Protein AF-A0A5N0TIC6-F1 (afdb_monomer_lite)

Radius of gyration: 36.52 Å; chains: 1; bounding box: 83×90×109 Å

Sequence (311 aa):
MAELIVTLPATLAHAILDRLTRQASAVKDVRERARVVAGAGGAAGAGVEEECLARADQERLIGVDDEPSPAEVLASDERTTDQIRADLLADMLLTTTPGTDPHLPGDGAGGLGAIRAVVQVTVPVLTLLGQSDLPADLTGTSPIDGPTARKLAGNAPGLDRILTHPITGAVLTTDRYQPTADLKRFLRGRDHRCRFPGCRMPAIRSDIDHTRDFALGGTTDAGNLAHLCRGHHTLKHATPWRVKQLAAGILEWTSPAGHTYTDHPPGPALPGTTAASLTGTAASRPPGASEPRDTGRPSVTFTPDGDPPPF

InterPro domains:
  IPR003615 HNH nuclease [SM00507] (182-234)
  IPR003615 HNH nuclease [cd00085] (182-237)
  IPR003870 Domain of unknown function DUF222 [PF02720] (1-191)

Organism: NCBI:txid2614638

pLDDT: mean 73.53, std 21.11, range [22.7, 98.19]

Structure (mmCIF, N/CA/C/O backbone):
data_AF-A0A5N0TIC6-F1
#
_entry.id   AF-A0A5N0TIC6-F1
#
loop_
_atom_site.group_PDB
_atom_site.id
_atom_site.type_symbol
_atom_site.label_atom_id
_atom_site.label_alt_id
_atom_site.label_comp_id
_atom_site.label_asym_id
_atom_site.label_entity_id
_atom_site.label_seq_id
_atom_site.pdbx_PDB_ins_code
_atom_site.Cartn_x
_atom_site.Cartn_y
_atom_site.Cartn_z
_atom_site.occupancy
_atom_site.B_iso_or_equiv
_atom_site.auth_seq_id
_atom_site.auth_comp_id
_atom_site.auth_asym_id
_atom_site.auth_atom_id
_atom_site.pdbx_PDB_model_num
ATOM 1 N N . MET A 1 1 ? -10.058 -8.070 11.330 1.00 64.31 1 MET A N 1
ATOM 2 C CA . MET A 1 1 ? -9.762 -7.561 12.696 1.00 64.31 1 MET A CA 1
ATOM 3 C C . MET A 1 1 ? -8.336 -7.932 13.081 1.00 64.31 1 MET A C 1
ATOM 5 O O . MET A 1 1 ? -7.844 -8.942 12.598 1.00 64.31 1 MET A O 1
ATOM 9 N N . ALA A 1 2 ? -7.689 -7.140 13.934 1.00 67.19 2 ALA A N 1
ATOM 10 C CA . ALA A 1 2 ? -6.361 -7.409 14.489 1.00 67.19 2 ALA A CA 1
ATOM 11 C C . ALA A 1 2 ? -6.322 -6.926 15.948 1.00 67.19 2 ALA A C 1
ATOM 13 O O . ALA A 1 2 ? -7.083 -6.026 16.304 1.00 67.19 2 ALA A O 1
ATOM 14 N N . GLU A 1 3 ? -5.459 -7.509 16.780 1.00 76.56 3 GLU A N 1
ATOM 15 C CA . GLU A 1 3 ? -5.372 -7.185 18.209 1.00 76.56 3 GLU A CA 1
ATOM 16 C C . GLU A 1 3 ? -4.110 -6.372 18.526 1.00 76.56 3 GLU A C 1
ATOM 18 O O . GLU A 1 3 ? -3.001 -6.755 18.153 1.00 76.56 3 GLU A O 1
ATOM 23 N N . LEU A 1 4 ? -4.279 -5.263 19.253 1.00 82.69 4 LEU A N 1
ATOM 24 C CA . LEU A 1 4 ? -3.186 -4.488 19.839 1.00 82.69 4 LEU A CA 1
ATOM 25 C C . LEU A 1 4 ? -3.153 -4.749 21.349 1.00 82.69 4 LEU A C 1
ATOM 27 O O . LEU A 1 4 ? -3.961 -4.204 22.100 1.00 82.69 4 LEU A O 1
ATOM 31 N N . ILE A 1 5 ? -2.219 -5.590 21.790 1.00 87.69 5 ILE A N 1
ATOM 32 C CA . ILE A 1 5 ? -2.049 -5.961 23.200 1.00 87.69 5 ILE A CA 1
ATOM 33 C C . ILE A 1 5 ? -0.888 -5.156 23.792 1.00 87.69 5 ILE A C 1
ATOM 35 O O . ILE A 1 5 ? 0.203 -5.130 23.226 1.00 87.69 5 ILE A O 1
ATOM 39 N N . VAL A 1 6 ? -1.107 -4.522 24.949 1.00 85.69 6 VAL A N 1
ATOM 40 C CA . VAL A 1 6 ? -0.082 -3.742 25.661 1.00 85.69 6 VAL A CA 1
ATOM 41 C C . VAL A 1 6 ? 0.029 -4.226 27.107 1.00 85.69 6 VAL A C 1
ATOM 43 O O . VAL A 1 6 ? -0.889 -4.049 27.908 1.00 85.69 6 VAL A O 1
ATOM 46 N N . THR A 1 7 ? 1.167 -4.827 27.455 1.00 93.88 7 THR A N 1
ATOM 47 C CA . THR A 1 7 ? 1.451 -5.298 28.819 1.00 93.88 7 THR A CA 1
ATOM 48 C C . THR A 1 7 ? 1.993 -4.149 29.667 1.00 93.88 7 THR A C 1
ATOM 50 O O . THR A 1 7 ? 3.067 -3.622 29.387 1.00 93.88 7 THR A O 1
ATOM 53 N N . LEU A 1 8 ? 1.260 -3.768 30.716 1.00 94.12 8 LEU A N 1
ATOM 54 C CA . LEU A 1 8 ? 1.571 -2.632 31.592 1.00 94.12 8 LEU A CA 1
ATOM 55 C C . LEU A 1 8 ? 1.492 -3.031 33.077 1.00 94.12 8 LEU A C 1
ATOM 57 O O . LEU A 1 8 ? 0.806 -3.999 33.413 1.00 94.12 8 LEU A O 1
ATOM 61 N N . PRO A 1 9 ? 2.108 -2.258 33.995 1.00 98.19 9 PRO A N 1
ATOM 62 C CA . PRO A 1 9 ? 1.785 -2.321 35.418 1.00 98.19 9 PRO A CA 1
ATOM 63 C C . PRO A 1 9 ? 0.272 -2.192 35.643 1.00 98.19 9 PRO A C 1
ATOM 65 O O . PRO A 1 9 ? -0.367 -1.304 35.074 1.00 98.19 9 PRO A O 1
ATOM 68 N N . ALA A 1 10 ? -0.301 -3.055 36.490 1.00 95.00 10 ALA A N 1
ATOM 69 C CA . ALA A 1 10 ? -1.754 -3.182 36.646 1.00 95.00 10 ALA A CA 1
ATOM 70 C C . ALA A 1 10 ? -2.456 -1.855 36.995 1.00 95.00 10 ALA A C 1
ATOM 72 O O . ALA A 1 10 ? -3.533 -1.569 36.478 1.00 95.00 10 ALA A O 1
ATOM 73 N N . THR A 1 11 ? -1.823 -1.004 37.807 1.00 96.25 11 THR A N 1
ATOM 74 C CA . THR A 1 11 ? -2.327 0.338 38.148 1.00 96.25 11 THR A CA 1
ATOM 75 C C . THR A 1 11 ? -2.503 1.237 36.923 1.00 96.25 11 THR A C 1
ATOM 77 O O . THR A 1 11 ? -3.516 1.924 36.819 1.00 96.25 11 THR A O 1
ATOM 80 N N . LEU A 1 12 ? -1.566 1.203 35.969 1.00 93.19 12 LEU A N 1
ATOM 81 C CA . LEU A 1 12 ? -1.653 1.970 34.724 1.00 93.19 12 LEU A CA 1
ATOM 82 C C . LEU A 1 12 ? -2.688 1.367 33.769 1.00 93.19 12 LEU A C 1
ATOM 84 O O . LEU A 1 12 ? -3.486 2.109 33.202 1.00 93.19 12 LEU A O 1
ATOM 88 N N . ALA A 1 13 ? -2.735 0.037 33.644 1.00 92.94 13 ALA A N 1
ATOM 89 C CA . ALA A 1 13 ? -3.738 -0.649 32.827 1.00 92.94 13 ALA A CA 1
ATOM 90 C C . ALA A 1 13 ? -5.173 -0.329 33.291 1.00 92.94 13 ALA A C 1
ATOM 92 O O . ALA A 1 13 ? -6.017 0.062 32.483 1.00 92.94 13 ALA A O 1
ATOM 93 N N . HIS A 1 14 ? -5.437 -0.412 34.600 1.00 94.81 14 HIS A N 1
ATOM 94 C CA . HIS A 1 14 ? -6.736 -0.055 35.169 1.00 94.81 14 HIS A CA 1
ATOM 95 C C . HIS A 1 14 ? -7.046 1.442 35.029 1.00 94.81 14 HIS A C 1
ATOM 97 O O . HIS A 1 14 ? -8.168 1.774 34.657 1.00 94.81 14 HIS A O 1
ATOM 103 N N . ALA A 1 15 ? -6.079 2.342 35.249 1.00 91.94 15 ALA A N 1
ATOM 104 C CA . ALA A 1 15 ? -6.288 3.786 35.094 1.00 91.94 15 ALA A CA 1
ATOM 105 C C . ALA A 1 15 ? -6.595 4.203 33.641 1.00 91.94 15 ALA A C 1
ATOM 107 O O . ALA A 1 15 ? -7.432 5.078 33.413 1.00 91.94 15 ALA A O 1
ATOM 108 N N . ILE A 1 16 ? -5.966 3.559 32.650 1.00 94.56 16 ILE A N 1
ATOM 109 C CA . ILE A 1 16 ? -6.275 3.761 31.226 1.00 94.56 16 ILE A CA 1
ATOM 110 C C . ILE A 1 16 ? -7.694 3.268 30.921 1.00 94.56 16 ILE A C 1
ATOM 112 O O . ILE A 1 16 ? -8.481 4.008 30.330 1.00 94.56 16 ILE A O 1
ATOM 116 N N . LEU A 1 17 ? -8.053 2.057 31.362 1.00 95.31 17 LEU A N 1
ATOM 117 C CA . LEU A 1 17 ? -9.379 1.481 31.124 1.00 95.31 17 LEU A CA 1
ATOM 118 C C . LEU A 1 17 ? -10.498 2.315 31.772 1.00 95.31 17 LEU A C 1
ATOM 120 O O . LEU A 1 17 ? -11.529 2.562 31.147 1.00 95.31 17 LEU A O 1
ATOM 124 N N . ASP A 1 18 ? -10.282 2.786 32.998 1.00 96.44 18 ASP A N 1
ATOM 125 C CA . ASP A 1 18 ? -11.165 3.688 33.743 1.00 96.44 18 ASP A CA 1
ATOM 126 C C . ASP A 1 18 ? -11.347 5.040 33.024 1.00 96.44 18 ASP A C 1
ATOM 128 O O . ASP A 1 18 ? -12.477 5.475 32.778 1.00 96.44 18 ASP A O 1
ATOM 132 N N . ARG A 1 19 ? -10.247 5.666 32.578 1.00 96.81 19 ARG A N 1
ATOM 133 C CA . ARG A 1 19 ? -10.282 6.899 31.776 1.00 96.81 19 ARG A CA 1
ATOM 134 C C . ARG A 1 19 ? -11.068 6.719 30.473 1.00 96.81 19 ARG A C 1
ATOM 136 O O . ARG A 1 19 ? -11.965 7.517 30.204 1.00 96.81 19 ARG A O 1
ATOM 143 N N . LEU A 1 20 ? -10.771 5.673 29.697 1.00 95.88 20 LEU A N 1
ATOM 144 C CA . LEU A 1 20 ? -11.492 5.356 28.458 1.00 95.88 20 LEU A CA 1
ATOM 145 C C . LEU A 1 20 ? -12.982 5.119 28.728 1.00 95.88 20 LEU A C 1
ATOM 147 O O . LEU A 1 20 ? -13.823 5.574 27.960 1.00 95.88 20 LEU A O 1
ATOM 151 N N . THR A 1 21 ? -13.324 4.463 29.841 1.00 96.38 21 THR A N 1
ATOM 152 C CA . THR A 1 21 ? -14.720 4.206 30.228 1.00 96.38 21 THR A CA 1
ATOM 153 C C . THR A 1 21 ? -15.465 5.499 30.559 1.00 96.38 21 THR A C 1
ATOM 155 O O . THR A 1 21 ? -16.554 5.706 30.029 1.00 96.38 21 THR A O 1
ATOM 158 N N . ARG A 1 22 ? -14.871 6.423 31.333 1.00 93.38 22 ARG A N 1
ATOM 159 C CA . ARG A 1 22 ? -15.463 7.757 31.563 1.00 93.38 22 ARG A CA 1
ATOM 160 C C . ARG A 1 22 ? -15.667 8.542 30.268 1.00 93.38 22 ARG A C 1
ATOM 162 O O . ARG A 1 22 ? -16.713 9.161 30.096 1.00 93.38 22 ARG A O 1
ATOM 169 N N . GLN A 1 23 ? -14.693 8.517 29.360 1.00 95.62 23 GLN A N 1
ATOM 170 C CA . GLN A 1 23 ? -14.800 9.235 28.087 1.00 95.62 23 GLN A CA 1
ATOM 171 C C . GLN A 1 23 ? -15.848 8.602 27.155 1.00 95.62 23 GLN A C 1
ATOM 173 O O . GLN A 1 23 ? -16.602 9.333 26.518 1.00 95.62 23 GLN A O 1
ATOM 178 N N . ALA A 1 24 ? -15.978 7.272 27.138 1.00 94.69 24 ALA A N 1
ATOM 179 C CA . ALA A 1 24 ? -17.025 6.583 26.386 1.00 94.69 24 ALA A CA 1
ATOM 180 C C . ALA A 1 24 ? -18.439 6.878 26.921 1.00 94.69 24 ALA A C 1
ATOM 182 O O . ALA A 1 24 ? -19.363 7.046 26.124 1.00 94.69 24 ALA A O 1
ATOM 183 N N . SER A 1 25 ? -18.612 7.006 28.244 1.00 92.94 25 SER A N 1
ATOM 184 C CA . SER A 1 25 ? -19.866 7.505 28.829 1.00 92.94 25 SER A CA 1
ATOM 185 C C . SER A 1 25 ? -20.154 8.941 28.390 1.00 92.94 25 SER A C 1
ATOM 187 O O . SER A 1 25 ? -21.232 9.201 27.871 1.00 92.94 25 SER A O 1
ATOM 189 N N . ALA A 1 26 ? -19.172 9.846 28.474 1.00 92.56 26 ALA A N 1
ATOM 190 C CA . ALA A 1 26 ? -19.357 11.238 28.060 1.00 92.56 26 ALA A CA 1
ATOM 191 C C . ALA A 1 26 ? -19.776 11.373 26.580 1.00 92.56 26 ALA A C 1
ATOM 193 O O . ALA A 1 26 ? -20.648 12.182 26.269 1.00 92.56 26 ALA A O 1
ATOM 194 N N . VAL A 1 27 ? -19.221 10.554 25.675 1.00 90.75 27 VAL A N 1
ATOM 195 C CA . VAL A 1 27 ? -19.658 10.483 24.264 1.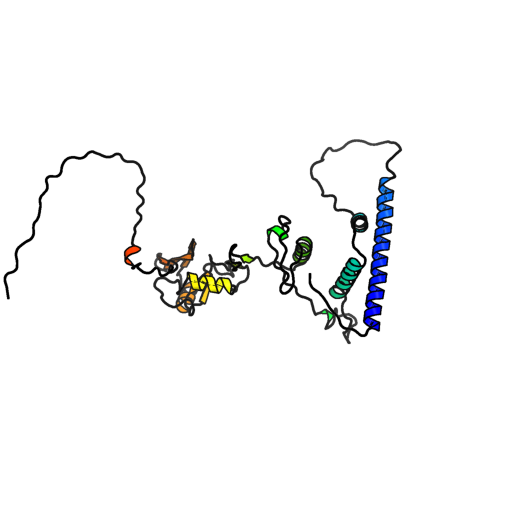00 90.75 27 VAL A CA 1
ATOM 196 C C . VAL A 1 27 ? -21.125 10.048 24.158 1.00 90.75 27 VAL A C 1
ATOM 198 O O . VAL A 1 27 ? -21.901 10.689 23.447 1.00 90.75 27 VAL A O 1
ATOM 201 N N . LYS A 1 28 ? -21.535 9.009 24.900 1.00 90.31 28 LYS A N 1
ATOM 202 C CA . LYS A 1 28 ? -22.937 8.561 24.947 1.00 90.31 28 LYS A CA 1
ATOM 203 C C . LYS A 1 28 ? -23.879 9.632 25.495 1.00 90.31 28 LYS A C 1
ATOM 205 O O . LYS A 1 28 ? -24.957 9.812 24.939 1.00 90.31 28 LYS A O 1
ATOM 210 N N . ASP A 1 29 ? -23.457 10.394 26.501 1.00 90.38 29 ASP A N 1
ATOM 211 C CA . ASP A 1 29 ? -24.256 11.486 27.062 1.00 90.38 29 ASP A CA 1
ATOM 212 C C . ASP A 1 29 ? -24.476 12.624 26.044 1.00 90.38 29 ASP A C 1
ATOM 214 O O . ASP A 1 29 ? -25.535 13.252 26.039 1.00 90.38 29 ASP A O 1
ATOM 218 N N . VAL A 1 30 ? -23.499 12.911 25.167 1.00 88.75 30 VAL A N 1
ATOM 219 C CA . VAL A 1 30 ? -23.675 13.886 24.069 1.00 88.75 30 VAL A CA 1
ATOM 220 C C . VAL A 1 30 ? -24.628 13.332 23.002 1.00 88.75 30 VAL A C 1
ATOM 222 O O . VAL A 1 30 ? -25.541 14.045 22.589 1.00 88.75 30 VAL A O 1
ATOM 225 N N . ARG A 1 31 ? -24.472 12.060 22.611 1.00 87.88 31 ARG A N 1
ATOM 226 C CA . ARG A 1 31 ? -25.378 11.340 21.692 1.00 87.88 31 ARG A CA 1
ATOM 227 C C . ARG A 1 31 ? -26.829 11.349 22.180 1.00 87.88 31 ARG A C 1
ATOM 229 O O . ARG A 1 31 ? -27.728 11.644 21.400 1.00 87.88 31 ARG A O 1
ATOM 236 N N . GLU A 1 32 ? -27.074 11.088 23.462 1.00 86.44 32 GLU A N 1
ATOM 237 C CA . GLU A 1 32 ? -28.440 11.065 23.997 1.00 86.44 32 GLU A CA 1
ATOM 238 C C . GLU A 1 32 ? -29.056 12.473 24.058 1.00 86.44 32 GLU A C 1
ATOM 240 O O . GLU A 1 32 ? -30.225 12.654 23.719 1.00 86.44 32 GLU A O 1
ATOM 245 N N . ARG A 1 33 ? -28.260 13.514 24.349 1.00 86.75 33 ARG A N 1
ATOM 246 C CA . ARG A 1 33 ? -28.711 14.910 24.181 1.00 86.75 33 ARG A CA 1
ATOM 247 C C . ARG A 1 33 ? -29.052 15.238 22.723 1.00 86.75 33 ARG A C 1
ATOM 249 O O . ARG A 1 33 ? -30.068 15.885 22.485 1.00 86.75 33 ARG A O 1
ATOM 256 N N . ALA A 1 34 ? -28.259 14.772 21.755 1.00 84.62 34 ALA A N 1
ATOM 257 C CA . ALA A 1 34 ? -28.55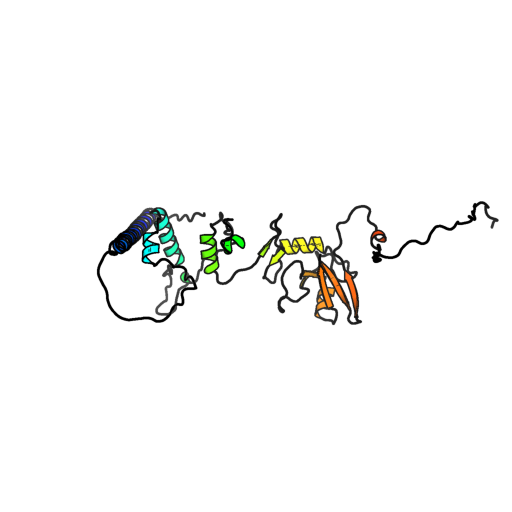1 14.958 20.331 1.00 84.62 34 ALA A CA 1
ATOM 258 C C . ALA A 1 34 ? -29.861 14.262 19.911 1.00 84.62 34 ALA A C 1
ATOM 260 O O . ALA A 1 34 ? -30.664 14.858 19.196 1.00 84.62 34 ALA A O 1
ATOM 261 N N . ARG A 1 35 ? -30.133 13.054 20.428 1.00 84.50 35 ARG A N 1
ATOM 262 C CA . ARG A 1 35 ? -31.400 12.324 20.221 1.00 84.50 35 ARG A CA 1
ATOM 263 C C . ARG A 1 35 ? -32.613 13.088 20.748 1.00 84.50 35 ARG A C 1
ATOM 265 O O . ARG A 1 35 ? -33.606 13.205 20.035 1.00 84.50 35 ARG A O 1
ATOM 272 N N . VAL A 1 36 ? -32.524 13.654 21.954 1.00 85.69 36 VAL A N 1
ATOM 273 C CA . VAL A 1 36 ? -33.601 14.480 22.535 1.00 85.69 36 VAL A CA 1
ATOM 274 C C . VAL A 1 36 ? -33.866 15.733 21.690 1.00 85.69 36 VAL A C 1
ATOM 276 O O . VAL A 1 36 ? -35.024 16.066 21.450 1.00 85.69 36 VAL A O 1
ATOM 279 N N . VAL A 1 37 ? -32.818 16.397 21.186 1.00 80.62 37 VAL A N 1
ATOM 280 C CA . VAL A 1 37 ? -32.958 17.569 20.301 1.00 80.62 37 VAL A CA 1
ATOM 281 C C . VAL A 1 37 ? -33.597 17.193 18.959 1.00 80.62 37 VAL A C 1
ATOM 283 O O . VAL A 1 37 ? -34.546 17.853 18.538 1.00 80.62 37 VAL A O 1
ATOM 286 N N . ALA A 1 38 ? -33.144 16.112 18.315 1.00 74.56 38 ALA A N 1
ATOM 287 C CA . ALA A 1 38 ? -33.715 15.643 17.051 1.00 74.56 38 ALA A CA 1
ATOM 288 C C . ALA A 1 38 ? -35.193 15.225 17.203 1.00 74.56 38 ALA A C 1
ATOM 290 O O . ALA A 1 38 ? -36.035 15.604 16.390 1.00 74.56 38 ALA A O 1
ATOM 291 N N . GLY A 1 39 ? -35.533 14.515 18.285 1.00 68.25 39 GLY A N 1
ATOM 292 C CA . GLY A 1 39 ? -36.913 14.128 18.593 1.00 68.25 39 GLY A CA 1
ATOM 293 C C . GLY A 1 39 ? -37.839 15.317 18.876 1.00 68.25 39 GLY A C 1
ATOM 294 O O . GLY A 1 39 ? -39.005 15.286 18.488 1.00 68.25 39 GLY A O 1
ATOM 295 N N . ALA A 1 40 ? -37.330 16.388 19.496 1.00 60.09 40 ALA A N 1
ATOM 296 C CA . ALA A 1 40 ? -38.100 17.609 19.735 1.00 60.09 40 ALA A CA 1
ATOM 297 C C . ALA A 1 40 ? -38.433 18.367 18.435 1.00 60.09 40 ALA A C 1
ATOM 299 O O . ALA A 1 40 ? -39.530 18.912 18.312 1.00 60.09 40 ALA A O 1
ATOM 300 N N . GLY A 1 41 ? -37.528 18.360 17.447 1.00 53.59 41 GLY A N 1
ATOM 301 C CA . GLY A 1 41 ? -37.743 19.010 16.147 1.00 53.59 41 GLY A CA 1
ATOM 302 C C . GLY A 1 41 ? -38.947 18.459 15.374 1.00 53.59 41 GLY A C 1
ATOM 303 O O . GLY A 1 41 ? -39.669 19.221 14.735 1.00 53.59 41 GLY A O 1
ATOM 304 N N . GLY A 1 42 ? -39.229 17.157 15.495 1.00 45.38 42 GLY A N 1
ATOM 305 C CA . GLY A 1 42 ? -40.364 16.509 14.828 1.00 45.38 42 GLY A CA 1
ATOM 306 C C . GLY A 1 42 ? -41.750 16.841 15.404 1.00 45.38 42 GLY A C 1
ATOM 307 O O . GLY A 1 42 ? -42.754 16.504 14.782 1.00 45.38 42 GLY A O 1
ATOM 308 N N . ALA A 1 43 ? -41.833 17.486 16.574 1.00 43.72 43 ALA A N 1
ATOM 309 C CA . ALA A 1 43 ? -43.095 17.716 17.287 1.00 43.72 43 ALA A CA 1
ATOM 310 C C . ALA A 1 43 ? -43.705 19.120 17.084 1.00 43.72 43 ALA A C 1
ATOM 312 O O . ALA A 1 43 ? -44.850 19.346 17.471 1.00 43.72 43 ALA A O 1
ATOM 313 N N . ALA A 1 44 ? -42.970 20.064 16.486 1.00 41.19 44 ALA A N 1
ATOM 314 C CA . ALA A 1 44 ? -43.361 21.478 16.389 1.00 41.19 44 ALA A CA 1
ATOM 315 C C . ALA A 1 44 ? -44.096 21.862 15.081 1.00 41.19 44 ALA A C 1
ATOM 317 O O . ALA A 1 44 ? -44.242 23.042 14.775 1.00 41.19 44 ALA A O 1
ATOM 318 N N . GLY A 1 45 ? -44.543 20.883 14.288 1.00 33.97 45 GLY A N 1
ATOM 319 C CA . GLY A 1 45 ? -45.071 21.080 12.930 1.00 33.97 45 GLY A CA 1
ATOM 320 C C . GLY A 1 45 ? -46.598 21.180 12.801 1.00 33.97 45 GLY A C 1
ATOM 321 O O . GLY A 1 45 ? -47.158 20.501 11.943 1.00 33.97 45 GLY A O 1
ATOM 322 N N . ALA A 1 46 ? -47.289 21.970 13.634 1.00 37.34 46 ALA A N 1
ATOM 323 C CA . ALA A 1 46 ? -48.749 22.136 13.542 1.00 37.34 46 ALA A CA 1
ATOM 324 C C . ALA A 1 46 ? -49.244 23.528 14.002 1.00 37.34 46 ALA A C 1
ATOM 326 O O . ALA A 1 46 ? -49.389 23.778 15.197 1.00 37.34 46 ALA A O 1
ATOM 327 N N . GLY A 1 47 ? -49.570 24.398 13.034 1.00 29.67 47 GLY A N 1
ATOM 328 C CA . GLY A 1 47 ? -50.015 25.787 13.249 1.00 29.67 47 GLY A CA 1
ATOM 329 C C . GLY A 1 47 ? -48.847 26.787 13.369 1.00 29.67 47 GLY A C 1
ATOM 330 O O . GLY A 1 47 ? -47.771 26.411 13.820 1.00 29.67 47 GLY A O 1
ATOM 331 N N . VAL A 1 48 ? -48.975 28.061 12.974 1.00 33.38 48 VAL A N 1
ATOM 332 C CA . VAL A 1 48 ? -50.147 28.837 12.499 1.00 33.38 48 VAL A CA 1
ATOM 333 C C . VAL A 1 48 ? -49.676 29.893 11.462 1.00 33.38 48 VAL A C 1
ATOM 335 O O . VAL A 1 48 ? -48.564 30.379 11.620 1.00 33.38 48 VAL A O 1
ATOM 338 N N . GLU A 1 49 ? -50.506 30.174 10.436 1.00 32.47 49 GLU A N 1
ATOM 339 C CA . GLU A 1 49 ? -50.601 31.332 9.482 1.00 32.47 49 GLU A CA 1
ATOM 340 C C . GLU A 1 49 ? -49.349 32.220 9.174 1.00 32.47 49 GLU A C 1
ATOM 342 O O . GLU A 1 49 ? -48.628 32.649 10.065 1.00 32.47 49 GLU A O 1
ATOM 347 N N . GLU A 1 50 ? -48.949 32.482 7.913 1.00 29.34 50 GLU A N 1
ATOM 348 C CA . GLU A 1 50 ? -49.608 33.308 6.854 1.00 29.34 50 GLU A CA 1
ATOM 349 C C . GLU A 1 50 ? -49.668 34.820 7.214 1.00 29.34 50 GLU A C 1
ATOM 351 O O . GLU A 1 50 ? -50.051 35.164 8.325 1.00 29.34 50 GLU A O 1
ATOM 356 N N . GLU A 1 51 ? -49.300 35.819 6.391 1.00 29.36 51 GLU A N 1
ATOM 357 C CA . GLU A 1 51 ? -48.789 35.926 4.994 1.00 29.36 51 GLU A CA 1
ATOM 358 C C . GLU A 1 51 ? -47.426 36.720 5.010 1.00 29.36 51 GLU A C 1
ATOM 360 O O . GLU A 1 51 ? -46.798 36.763 6.063 1.00 29.36 51 GLU A O 1
ATOM 365 N N . CYS A 1 52 ? -46.802 37.373 4.006 1.00 22.70 52 CYS A N 1
ATOM 366 C CA . CYS A 1 52 ? -47.046 37.720 2.591 1.00 22.70 52 CYS A CA 1
ATOM 367 C C . CYS A 1 52 ? -45.699 37.964 1.853 1.00 22.70 52 CYS A C 1
ATOM 369 O O . CYS A 1 52 ? -44.862 38.693 2.389 1.00 22.70 52 CYS A O 1
ATOM 371 N N . LEU A 1 53 ? -45.514 37.424 0.631 1.00 27.41 53 LEU A N 1
ATOM 372 C CA . LEU A 1 53 ? -44.930 38.061 -0.587 1.00 27.41 53 LEU A CA 1
ATOM 373 C C . LEU A 1 53 ? -44.473 37.020 -1.639 1.00 27.41 53 LEU A C 1
ATOM 375 O O . LEU A 1 53 ? -44.228 35.858 -1.326 1.00 27.41 53 LEU A O 1
ATOM 379 N N . ALA A 1 54 ? -44.424 37.415 -2.920 1.00 29.44 54 ALA A N 1
ATOM 380 C CA . ALA A 1 54 ? -44.738 36.496 -4.022 1.00 29.44 54 ALA A CA 1
ATOM 381 C C . ALA A 1 54 ? -43.672 36.292 -5.130 1.00 29.44 54 ALA A C 1
ATOM 383 O O . ALA A 1 54 ? -43.176 37.248 -5.718 1.00 29.44 54 ALA A O 1
ATOM 384 N N . ARG A 1 55 ? -43.520 35.014 -5.526 1.00 30.81 55 ARG A N 1
ATOM 385 C CA . ARG A 1 55 ? -43.289 34.480 -6.897 1.00 30.81 55 ARG A CA 1
ATOM 386 C C . ARG A 1 55 ? -42.067 34.942 -7.729 1.00 30.81 55 ARG A C 1
ATOM 388 O O . ARG A 1 55 ? -42.210 35.814 -8.580 1.00 30.81 55 ARG A O 1
ATOM 395 N N . ALA A 1 56 ? -40.970 34.182 -7.632 1.00 28.41 56 ALA A N 1
ATOM 396 C CA . ALA A 1 56 ? -40.049 33.745 -8.711 1.00 28.41 56 ALA A CA 1
ATOM 397 C C . ALA A 1 56 ? -38.976 32.825 -8.066 1.00 28.41 56 ALA A C 1
ATOM 399 O O . ALA A 1 56 ? -38.576 33.109 -6.941 1.00 28.41 56 ALA A O 1
ATOM 400 N N . ASP A 1 57 ? -38.483 31.714 -8.625 1.00 29.62 57 ASP A N 1
ATOM 401 C CA . ASP A 1 57 ? -38.766 31.024 -9.896 1.00 29.62 57 ASP A CA 1
ATOM 402 C C . ASP A 1 57 ? -38.810 29.486 -9.708 1.00 29.62 57 ASP A C 1
ATOM 404 O O . ASP A 1 57 ? -38.544 28.964 -8.625 1.00 29.62 57 ASP A O 1
ATOM 408 N N . GLN A 1 58 ? -39.200 28.746 -10.753 1.00 43.25 58 GLN A N 1
ATOM 409 C CA . GLN A 1 58 ? -39.571 27.324 -10.676 1.00 43.25 58 GLN A CA 1
ATOM 410 C C . GLN A 1 58 ? -38.468 26.356 -11.166 1.00 43.25 58 GLN A C 1
ATOM 412 O O . GLN A 1 58 ? -38.685 25.577 -12.093 1.00 43.25 58 GLN A O 1
ATOM 417 N N . GLU A 1 59 ? -37.299 26.347 -10.519 1.00 31.28 59 GLU A N 1
ATOM 418 C CA . GLU A 1 59 ? -36.218 25.387 -10.819 1.00 31.28 59 GLU A CA 1
ATOM 419 C C . GLU A 1 59 ? -36.050 24.334 -9.710 1.00 31.28 59 GLU A C 1
ATOM 421 O O . GLU A 1 59 ? -35.409 24.557 -8.687 1.00 31.28 59 GLU A O 1
ATOM 426 N N . ARG A 1 60 ? -36.629 23.143 -9.924 1.00 40.09 60 ARG A N 1
ATOM 427 C CA . ARG A 1 60 ? -36.523 21.986 -9.015 1.00 40.09 60 ARG A CA 1
ATOM 428 C C . ARG A 1 60 ? -35.974 20.763 -9.750 1.00 40.09 60 ARG A C 1
ATOM 430 O O . ARG A 1 60 ? -36.742 19.851 -10.052 1.00 40.09 60 ARG A O 1
ATOM 437 N N . LEU A 1 61 ? -34.670 20.737 -10.050 1.00 42.41 61 LEU A N 1
ATOM 438 C CA . LEU A 1 61 ? -34.017 19.542 -10.611 1.00 42.41 61 LEU A CA 1
ATOM 439 C C . LEU A 1 61 ? -32.478 19.536 -10.484 1.00 42.41 61 LEU A C 1
ATOM 441 O O . LEU A 1 61 ? -31.760 19.691 -11.462 1.00 42.41 61 LEU A O 1
ATOM 445 N N . ILE A 1 62 ? -31.991 19.282 -9.269 1.00 34.12 62 ILE A N 1
ATOM 446 C CA . ILE A 1 62 ? -30.856 18.397 -8.945 1.00 34.12 62 ILE A CA 1
ATOM 447 C C . ILE A 1 62 ? -31.071 17.989 -7.484 1.00 34.12 62 ILE A C 1
ATOM 449 O O . ILE A 1 62 ? -31.406 18.832 -6.652 1.00 34.12 62 ILE A O 1
ATOM 453 N N . GLY A 1 63 ? -30.937 16.699 -7.176 1.00 39.44 63 GLY A N 1
ATOM 454 C CA . GLY A 1 63 ? -30.882 16.254 -5.788 1.00 39.44 63 GLY A CA 1
ATOM 455 C C . GLY A 1 63 ? -29.522 16.624 -5.214 1.00 39.44 63 GLY A C 1
ATOM 456 O O . GLY A 1 63 ? -28.515 16.078 -5.653 1.00 39.44 63 GLY A O 1
ATOM 457 N N . VAL A 1 64 ? -29.496 17.555 -4.262 1.00 45.31 64 VAL A N 1
ATOM 458 C CA . VAL A 1 64 ? -28.432 17.559 -3.258 1.00 45.31 64 VAL A CA 1
ATOM 459 C C . VAL A 1 64 ? -28.763 16.390 -2.340 1.00 45.31 64 VAL A C 1
ATOM 461 O O . VAL A 1 64 ? -29.868 16.350 -1.800 1.00 45.31 64 VAL A O 1
ATOM 464 N N . ASP A 1 65 ? -27.862 15.417 -2.224 1.00 47.81 65 ASP A N 1
ATOM 465 C CA . ASP A 1 65 ? -28.002 14.376 -1.210 1.00 47.81 65 ASP A CA 1
ATOM 466 C C . ASP A 1 65 ? -27.990 15.057 0.167 1.00 47.81 65 ASP A C 1
ATOM 468 O O . ASP A 1 65 ? -27.066 15.815 0.472 1.00 47.81 65 ASP A O 1
ATOM 472 N N . ASP A 1 66 ? -29.035 14.829 0.967 1.00 59.97 66 ASP A N 1
ATOM 473 C CA . ASP A 1 66 ? -29.161 15.370 2.326 1.00 59.97 66 ASP A CA 1
ATOM 474 C C . ASP A 1 66 ? -28.081 14.722 3.212 1.00 59.97 66 ASP A C 1
ATOM 476 O O . ASP A 1 66 ? -28.299 13.671 3.823 1.00 59.97 66 ASP A O 1
ATOM 480 N N . GLU A 1 67 ? -26.873 15.302 3.236 1.00 62.19 67 GLU A N 1
ATOM 481 C CA . GLU A 1 67 ? -25.829 14.873 4.165 1.00 62.19 67 GLU A CA 1
ATOM 482 C C . GLU A 1 67 ? -26.338 15.115 5.595 1.00 62.19 67 GLU A C 1
ATOM 484 O O . GLU A 1 67 ? -26.555 16.270 5.977 1.00 62.19 67 GLU A O 1
ATOM 489 N N . PRO A 1 68 ? -26.541 14.051 6.397 1.00 68.06 68 PRO A N 1
ATOM 490 C CA . PRO A 1 68 ? -27.150 14.180 7.711 1.00 68.06 68 PRO A CA 1
ATOM 491 C C . PRO A 1 68 ? -26.296 15.098 8.579 1.00 68.06 68 PRO A C 1
ATOM 493 O O . PRO A 1 68 ? -25.070 14.954 8.647 1.00 68.06 68 PRO A O 1
ATOM 496 N N . SER A 1 69 ? -26.941 16.039 9.267 1.00 78.62 69 SER A N 1
ATOM 497 C CA . SER A 1 69 ? -26.223 17.030 10.057 1.00 78.62 69 SER A CA 1
ATOM 498 C C . SER A 1 69 ? -25.362 16.354 11.135 1.00 78.62 69 SER A C 1
ATOM 500 O O . SER A 1 69 ? -25.683 15.254 11.601 1.00 78.62 69 SER A O 1
ATOM 502 N N . PRO A 1 70 ? -24.296 17.010 11.631 1.00 73.69 70 PRO A N 1
ATOM 503 C CA . PRO A 1 70 ? -23.470 16.447 12.699 1.00 73.69 70 PRO A CA 1
ATOM 504 C C . PRO A 1 70 ? -24.260 16.035 13.954 1.00 73.69 70 PRO A C 1
ATOM 506 O O . PRO A 1 70 ? -23.815 15.155 14.686 1.00 73.69 70 PRO A O 1
ATOM 509 N N . ALA A 1 71 ? -25.436 16.630 14.197 1.00 73.31 71 ALA A N 1
ATOM 510 C CA . ALA A 1 71 ? -26.340 16.233 15.274 1.00 73.31 71 ALA A CA 1
ATOM 511 C C . ALA A 1 71 ? -27.093 14.926 14.965 1.00 73.31 71 ALA A C 1
ATOM 513 O O . ALA A 1 71 ? -27.203 14.066 15.837 1.00 73.31 71 ALA A O 1
ATOM 514 N N . GLU A 1 72 ? -27.568 14.742 13.732 1.00 78.56 72 GLU A N 1
ATOM 515 C CA . GLU A 1 72 ? -28.270 13.530 13.293 1.00 78.56 72 GLU A CA 1
ATOM 516 C C . GLU A 1 72 ? -27.321 12.336 13.184 1.00 78.56 72 GLU A C 1
ATOM 518 O O . GLU A 1 72 ? -27.660 11.245 13.643 1.00 78.56 72 GLU A O 1
ATOM 523 N N . VAL A 1 73 ? -26.093 12.540 12.690 1.00 80.12 73 VAL A N 1
ATOM 524 C CA . VAL A 1 73 ? -25.023 11.523 12.717 1.00 80.12 73 VAL A CA 1
ATOM 525 C C . VAL A 1 73 ? -24.716 11.087 14.153 1.00 80.12 73 VAL A C 1
ATOM 527 O O . VAL A 1 73 ? -24.583 9.897 14.430 1.00 80.12 73 VAL A O 1
ATOM 530 N N . LEU A 1 74 ? -24.653 12.030 15.100 1.00 80.19 74 LEU A N 1
ATOM 531 C CA . LEU A 1 74 ? -24.390 11.704 16.503 1.00 80.19 74 LEU A CA 1
ATOM 532 C C . LEU A 1 74 ? -25.592 11.052 17.209 1.00 80.19 74 LEU A C 1
ATOM 534 O O . LEU A 1 74 ? -25.403 10.254 18.126 1.00 80.19 74 LEU A O 1
ATOM 538 N N . ALA A 1 75 ? -26.819 11.367 16.788 1.00 80.94 75 ALA A N 1
ATOM 539 C CA . ALA A 1 75 ? -28.038 10.757 17.311 1.00 80.94 75 ALA A CA 1
ATOM 540 C C . ALA A 1 75 ? -28.268 9.332 16.769 1.00 80.94 75 ALA A C 1
ATOM 542 O O . ALA A 1 75 ? -28.730 8.458 17.507 1.00 80.94 75 ALA A O 1
ATOM 543 N N . SER A 1 76 ? -27.932 9.095 15.499 1.00 84.31 76 SER A N 1
ATOM 544 C CA . SER A 1 76 ? -28.057 7.803 14.807 1.00 84.31 76 SER A CA 1
ATOM 545 C C . SER A 1 76 ? -26.915 6.821 15.087 1.00 84.31 76 SER A C 1
ATOM 547 O O . SER A 1 76 ? -27.064 5.635 14.802 1.00 84.31 76 SER A O 1
ATOM 549 N N . ASP A 1 77 ? -25.811 7.267 15.696 1.00 85.38 77 ASP A N 1
ATOM 550 C CA . ASP A 1 77 ? -24.787 6.372 16.241 1.00 85.38 77 ASP A CA 1
ATOM 551 C C . ASP A 1 77 ? -25.423 5.335 17.186 1.00 85.38 77 ASP A C 1
ATOM 553 O O . ASP A 1 77 ? -26.241 5.658 18.052 1.00 85.38 77 ASP A O 1
ATOM 557 N N . GLU A 1 78 ? -25.033 4.073 17.024 1.00 89.38 78 GLU A N 1
ATOM 558 C CA . GLU A 1 78 ? -25.550 2.930 17.779 1.00 89.38 78 GLU A CA 1
ATOM 559 C C . GLU A 1 78 ? -24.490 2.310 18.711 1.00 89.38 78 GLU A C 1
ATOM 561 O O . GLU A 1 78 ? -24.847 1.565 19.625 1.00 89.38 78 GLU A O 1
ATOM 566 N N . ARG A 1 79 ? -23.202 2.672 18.569 1.00 92.75 79 ARG A N 1
ATOM 567 C CA . ARG A 1 79 ? -22.042 1.941 19.123 1.00 92.75 79 ARG A CA 1
ATOM 568 C C . ARG A 1 79 ? -22.125 1.590 20.615 1.00 92.75 79 ARG A C 1
ATOM 570 O O . ARG A 1 79 ? -22.604 2.359 21.461 1.00 92.75 79 ARG A O 1
ATOM 577 N N . THR A 1 80 ? -21.593 0.413 20.948 1.00 94.81 80 THR A N 1
ATOM 578 C CA . THR A 1 80 ? -21.453 -0.086 22.322 1.00 94.81 80 THR A CA 1
ATOM 579 C C . THR A 1 80 ? -20.384 0.691 23.094 1.00 94.81 80 THR A C 1
ATOM 581 O O . THR A 1 80 ? -19.581 1.426 22.521 1.00 94.81 80 THR A O 1
ATOM 584 N N . THR A 1 81 ? -20.343 0.532 24.422 1.00 93.94 81 THR A N 1
ATOM 585 C CA . THR A 1 81 ? -19.284 1.162 25.234 1.00 93.94 81 THR A CA 1
ATOM 586 C C . THR A 1 81 ? -17.898 0.676 24.806 1.00 93.94 81 THR A C 1
ATOM 588 O O . THR A 1 81 ? -16.965 1.466 24.778 1.00 93.94 81 THR A O 1
ATOM 591 N N . ASP A 1 82 ? -17.763 -0.591 24.415 1.00 94.69 82 ASP A N 1
ATOM 592 C CA . ASP A 1 82 ? -16.468 -1.189 24.075 1.00 94.69 82 ASP A CA 1
ATOM 593 C C . ASP A 1 82 ? -15.965 -0.753 22.701 1.00 94.69 82 ASP A C 1
ATOM 595 O O . ASP A 1 82 ? -14.779 -0.468 22.558 1.00 94.69 82 ASP A O 1
ATOM 599 N N . GLN A 1 83 ? -16.872 -0.587 21.734 1.00 93.00 83 GLN A N 1
ATOM 600 C CA . GLN A 1 83 ? -16.563 0.044 20.449 1.00 93.00 83 GLN A CA 1
ATOM 601 C C . GLN A 1 83 ? -16.080 1.486 20.655 1.00 93.00 83 GLN A C 1
ATOM 603 O O . GLN A 1 83 ? -14.998 1.832 20.199 1.00 93.00 83 GLN A O 1
ATOM 608 N N . ILE A 1 84 ? -16.798 2.295 21.446 1.00 94.25 84 ILE A N 1
ATOM 609 C CA . ILE A 1 84 ? -16.387 3.682 21.729 1.00 94.25 84 ILE A CA 1
ATOM 610 C C . ILE A 1 84 ? -15.058 3.730 22.511 1.00 94.25 84 ILE A C 1
ATOM 612 O O . ILE A 1 84 ? -14.233 4.603 22.254 1.00 94.25 84 ILE A O 1
ATOM 616 N N . ARG A 1 85 ? -14.795 2.789 23.434 1.00 95.25 85 ARG A N 1
ATOM 617 C CA . ARG A 1 85 ? -13.491 2.687 24.124 1.00 95.25 85 ARG A CA 1
ATOM 618 C C . ARG A 1 85 ? -12.351 2.329 23.167 1.00 95.25 85 ARG A C 1
ATOM 620 O O . ARG A 1 85 ? -11.262 2.874 23.328 1.00 95.25 85 ARG A O 1
ATOM 627 N N . ALA A 1 86 ? -12.590 1.449 22.193 1.00 91.94 86 ALA A N 1
ATOM 628 C CA . ALA A 1 86 ? -11.614 1.107 21.161 1.00 91.94 86 ALA A CA 1
ATOM 629 C C . ALA A 1 86 ? -11.347 2.294 20.220 1.00 91.94 86 ALA A C 1
ATOM 631 O O . ALA A 1 86 ? -10.186 2.629 19.995 1.00 91.94 86 ALA A O 1
ATOM 632 N N . ASP A 1 87 ? -12.400 2.977 19.759 1.00 91.38 87 ASP A N 1
ATOM 633 C CA . ASP A 1 87 ? -12.303 4.168 18.908 1.00 91.38 87 ASP A CA 1
ATOM 634 C C . ASP A 1 87 ? -11.515 5.293 19.604 1.00 91.38 87 ASP A C 1
ATOM 636 O O . ASP A 1 87 ? -10.583 5.842 19.024 1.00 91.38 87 ASP A O 1
ATOM 640 N N . LEU A 1 88 ? -11.822 5.590 20.875 1.00 92.88 88 LEU A N 1
ATOM 641 C CA . LEU A 1 88 ? -11.113 6.603 21.672 1.00 92.88 88 LEU A CA 1
ATOM 642 C C . LEU A 1 88 ? -9.643 6.242 21.935 1.00 92.88 88 LEU A C 1
ATOM 644 O O . LEU A 1 88 ? -8.788 7.126 21.958 1.00 92.88 88 LEU A O 1
ATOM 648 N N . LEU A 1 89 ? -9.334 4.960 22.151 1.00 93.56 89 LEU A N 1
ATOM 649 C CA . LEU A 1 89 ? -7.955 4.498 22.319 1.00 93.56 89 LEU A CA 1
ATOM 650 C C . LEU A 1 89 ? -7.169 4.611 21.005 1.00 93.56 89 LEU A C 1
ATOM 652 O O . LEU A 1 89 ? -6.028 5.069 21.018 1.00 93.56 89 LEU A O 1
ATOM 656 N N . ALA A 1 90 ? -7.777 4.227 19.880 1.00 89.38 90 ALA A N 1
ATOM 657 C CA . ALA A 1 90 ? -7.170 4.346 18.560 1.00 89.38 90 ALA A CA 1
ATOM 658 C C . ALA A 1 90 ? -6.926 5.815 18.185 1.00 89.38 90 ALA A C 1
ATOM 660 O O . ALA A 1 90 ? -5.811 6.159 17.802 1.00 89.38 90 ALA A O 1
ATOM 661 N N . ASP A 1 91 ? -7.922 6.686 18.369 1.00 88.88 91 ASP A N 1
ATOM 662 C CA . ASP A 1 91 ? -7.810 8.127 18.124 1.00 88.88 91 ASP A CA 1
ATOM 663 C C . ASP A 1 91 ? -6.658 8.745 18.931 1.00 88.88 91 ASP A C 1
ATOM 665 O O . ASP A 1 91 ? -5.767 9.372 18.357 1.00 88.88 91 ASP A O 1
ATOM 669 N N . MET A 1 92 ? -6.575 8.467 20.239 1.00 88.94 92 MET A N 1
ATOM 670 C CA . MET A 1 92 ? -5.452 8.934 21.060 1.00 88.94 92 MET A CA 1
ATOM 671 C C . MET A 1 92 ? -4.097 8.419 20.568 1.00 88.94 92 MET A C 1
ATOM 673 O O . MET A 1 92 ? -3.155 9.206 20.486 1.00 88.94 92 MET A O 1
ATOM 677 N N . LEU A 1 93 ? -3.972 7.129 20.244 1.00 86.62 93 LEU A N 1
ATOM 678 C CA . LEU A 1 93 ? -2.699 6.540 19.811 1.00 86.62 93 LEU A CA 1
ATOM 679 C C . LEU A 1 93 ? -2.262 6.994 18.408 1.00 86.62 93 LEU A C 1
ATOM 681 O O . LEU A 1 93 ? -1.070 6.959 18.113 1.00 86.62 93 LEU A O 1
ATOM 685 N N . LEU A 1 94 ? -3.197 7.422 17.556 1.00 82.69 94 LEU A N 1
ATOM 686 C CA . LEU A 1 94 ? -2.921 7.895 16.196 1.00 82.69 94 LEU A CA 1
ATOM 687 C C . LEU A 1 94 ? -2.704 9.416 16.113 1.00 82.69 94 LEU A C 1
ATOM 689 O O . LEU A 1 94 ? -1.975 9.869 15.229 1.00 82.69 94 LEU A O 1
ATOM 693 N N . THR A 1 95 ? -3.304 10.202 17.015 1.00 78.81 95 THR A N 1
ATOM 694 C CA . THR A 1 95 ? -3.261 11.679 16.974 1.00 78.81 95 THR A CA 1
ATOM 695 C C . THR A 1 95 ? -2.365 12.329 18.034 1.00 78.81 95 THR A C 1
ATOM 697 O O . THR A 1 95 ? -1.918 13.459 17.829 1.00 78.81 95 THR A O 1
ATOM 700 N N . THR A 1 96 ? -2.053 11.655 19.149 1.00 77.31 96 THR A N 1
ATOM 701 C CA . THR A 1 96 ? -1.238 12.251 20.224 1.00 77.31 96 THR A CA 1
ATOM 702 C C . THR A 1 96 ? 0.233 12.359 19.827 1.00 77.31 96 THR A C 1
ATOM 704 O O . THR A 1 96 ? 0.899 11.351 19.598 1.00 77.31 96 THR A O 1
ATOM 707 N N . THR A 1 97 ? 0.789 13.572 19.860 1.00 68.19 97 THR A N 1
ATOM 708 C CA . THR A 1 97 ? 2.243 13.781 19.781 1.00 68.19 97 THR A CA 1
ATOM 709 C C . THR A 1 97 ? 2.906 13.404 21.118 1.00 68.19 97 THR A C 1
ATOM 711 O O . THR A 1 97 ? 2.604 14.035 22.134 1.00 68.19 97 THR A O 1
ATOM 714 N N . PRO A 1 98 ? 3.824 12.418 21.168 1.00 66.12 98 PRO A N 1
ATOM 715 C CA . PRO A 1 98 ? 4.559 12.085 22.388 1.00 66.12 98 PRO A CA 1
ATOM 716 C C . PRO A 1 98 ? 5.536 13.209 22.770 1.00 66.12 98 PRO A C 1
ATOM 718 O O . PRO A 1 98 ? 6.445 13.541 22.014 1.00 66.12 98 PRO A O 1
ATOM 721 N N . GLY A 1 99 ? 5.369 13.773 23.970 1.00 64.12 99 GLY A N 1
ATOM 722 C CA . GLY A 1 99 ? 6.111 14.947 24.459 1.00 64.12 99 GLY A CA 1
ATOM 723 C C . GLY A 1 99 ? 7.569 14.708 24.879 1.00 64.12 99 GLY A C 1
ATOM 724 O O . GLY A 1 99 ? 8.082 15.443 25.716 1.00 64.12 99 GLY A O 1
ATOM 725 N N . THR A 1 100 ? 8.234 13.675 24.361 1.00 57.97 100 THR A N 1
ATOM 726 C CA . THR A 1 100 ? 9.653 13.404 24.639 1.00 57.97 100 THR A CA 1
ATOM 727 C C . THR A 1 100 ? 10.548 14.151 23.654 1.00 57.97 100 THR A C 1
ATOM 729 O O . THR A 1 100 ? 11.144 13.540 22.764 1.00 57.97 100 THR A O 1
ATOM 732 N N . ASP A 1 101 ? 10.655 15.463 23.840 1.00 51.75 101 ASP A N 1
ATOM 733 C CA . ASP A 1 101 ? 11.799 16.231 23.354 1.00 51.75 101 ASP A CA 1
ATOM 734 C C . ASP A 1 101 ? 12.388 17.061 24.508 1.00 51.75 101 ASP A C 1
ATOM 736 O O . ASP A 1 101 ? 11.641 17.798 25.158 1.00 51.75 101 ASP A O 1
ATOM 740 N N . PRO A 1 102 ? 13.690 16.933 24.829 1.00 52.97 102 PRO A N 1
ATOM 741 C CA . PRO A 1 102 ? 14.333 17.757 25.851 1.00 52.97 102 PRO A CA 1
ATOM 742 C C . PRO A 1 102 ? 14.562 19.216 25.413 1.00 52.97 102 PRO A C 1
ATOM 744 O O . PRO A 1 102 ? 14.946 20.035 26.252 1.00 52.97 102 PRO A O 1
ATOM 747 N N . HIS A 1 103 ? 14.337 19.561 24.140 1.00 48.09 103 HIS A N 1
ATOM 748 C CA . HIS A 1 103 ? 14.445 20.925 23.627 1.00 48.09 103 HIS A CA 1
ATOM 749 C C . HIS A 1 103 ? 13.169 21.320 22.882 1.00 48.09 103 HIS A C 1
ATOM 751 O O . HIS A 1 103 ? 12.889 20.777 21.823 1.00 48.09 103 HIS A O 1
ATOM 757 N N . LEU A 1 104 ? 12.406 22.282 23.416 1.00 49.72 104 LEU A N 1
ATOM 758 C CA . LEU A 1 104 ? 11.351 22.960 22.652 1.00 49.72 104 LEU A CA 1
ATOM 759 C C . LEU A 1 104 ? 10.864 24.231 23.363 1.00 49.72 104 LEU A C 1
ATOM 761 O O . LEU A 1 104 ? 10.283 24.170 24.450 1.00 49.72 104 LEU A O 1
ATOM 765 N N . PRO A 1 105 ? 11.096 25.401 22.746 1.00 46.97 105 PRO A N 1
ATOM 766 C CA . PRO A 1 105 ? 10.018 26.371 22.589 1.00 46.97 105 PRO A CA 1
ATOM 767 C C . PRO A 1 105 ? 9.974 26.954 21.160 1.00 46.97 105 PRO A C 1
ATOM 769 O O . PRO A 1 105 ? 10.453 28.061 20.917 1.00 46.97 105 PRO A O 1
ATOM 772 N N . GLY A 1 106 ? 9.338 26.237 20.224 1.00 53.84 106 GLY A N 1
ATOM 773 C CA . GLY A 1 106 ? 8.942 26.761 18.904 1.00 53.84 106 GLY A CA 1
ATOM 774 C C . GLY A 1 106 ? 9.001 25.776 17.724 1.00 53.84 106 GLY A C 1
ATOM 775 O O . GLY A 1 106 ? 8.237 25.918 16.774 1.00 53.84 106 GLY A O 1
ATOM 776 N N . ASP A 1 107 ? 9.867 24.770 17.777 1.00 51.72 107 ASP A N 1
ATOM 777 C CA . ASP A 1 107 ? 10.355 23.979 16.638 1.00 51.72 107 ASP A CA 1
ATOM 778 C C . ASP A 1 107 ? 9.696 22.592 16.440 1.00 51.72 107 ASP A C 1
ATOM 780 O O . ASP A 1 107 ? 10.339 21.594 16.129 1.00 51.72 107 ASP A O 1
ATOM 784 N N . GLY A 1 108 ? 8.360 22.553 16.495 1.00 56.19 108 GLY A N 1
ATOM 785 C CA . GLY A 1 108 ? 7.562 21.459 15.922 1.00 56.19 108 GLY A CA 1
ATOM 786 C C . GLY A 1 108 ? 7.391 20.205 16.792 1.00 56.19 108 GLY A C 1
ATOM 787 O O . GLY A 1 108 ? 7.231 20.286 18.007 1.00 56.19 108 GLY A O 1
ATOM 788 N N . ALA A 1 109 ? 7.308 19.037 16.144 1.00 54.56 109 ALA A N 1
ATOM 789 C CA . ALA A 1 109 ? 7.094 17.746 16.800 1.00 54.56 109 ALA A CA 1
ATOM 790 C C . ALA A 1 109 ? 8.420 16.982 16.908 1.00 54.56 109 ALA A C 1
ATOM 792 O O . ALA A 1 109 ? 8.995 16.599 15.889 1.00 54.56 109 ALA A O 1
ATOM 793 N N . GLY A 1 110 ? 8.871 16.762 18.145 1.00 60.25 110 GLY A N 1
ATOM 794 C CA . GLY A 1 110 ? 10.169 16.167 18.461 1.00 60.25 110 GLY A CA 1
ATOM 795 C C . GLY A 1 110 ? 10.359 14.705 18.048 1.00 60.25 110 GLY A C 1
ATOM 796 O O . GLY A 1 110 ? 9.493 14.084 17.429 1.00 60.25 110 GLY A O 1
ATOM 797 N N . GLY A 1 111 ? 11.500 14.128 18.434 1.00 62.19 111 GLY A N 1
ATOM 798 C CA . GLY A 1 111 ? 12.031 12.875 17.870 1.00 62.19 111 GLY A CA 1
ATOM 799 C C . GLY A 1 111 ? 11.067 11.677 17.772 1.00 62.19 111 GLY A C 1
ATOM 800 O O . GLY A 1 111 ? 11.108 10.954 16.777 1.00 62.19 111 GLY A O 1
ATOM 801 N N . LEU A 1 112 ? 10.167 11.470 18.745 1.00 64.19 112 LEU A N 1
ATOM 802 C CA . LEU A 1 112 ? 9.141 10.414 18.660 1.00 64.19 112 LEU A CA 1
ATOM 803 C C . LEU A 1 112 ? 7.881 10.834 17.877 1.00 64.19 112 LEU A C 1
ATOM 805 O O . LEU A 1 112 ? 7.221 9.978 17.296 1.00 64.19 112 LEU A O 1
ATOM 809 N N . GLY A 1 113 ? 7.553 12.128 17.812 1.00 62.97 113 GLY A N 1
ATOM 810 C CA . GLY A 1 113 ? 6.428 12.662 17.031 1.00 62.97 113 GLY A CA 1
ATOM 811 C C . GLY A 1 113 ? 6.663 12.672 15.515 1.00 62.97 113 GLY A C 1
ATOM 812 O O . GLY A 1 113 ? 5.708 12.731 14.740 1.00 62.97 113 GLY A O 1
ATOM 813 N N . ALA A 1 114 ? 7.923 12.557 15.088 1.00 64.44 114 ALA A N 1
ATOM 814 C CA . ALA A 1 114 ? 8.298 12.330 13.694 1.00 64.44 114 ALA A CA 1
ATOM 815 C C . ALA A 1 114 ? 7.990 10.898 13.202 1.00 64.44 114 ALA A C 1
ATOM 817 O O . ALA A 1 114 ? 7.904 10.667 11.994 1.00 64.44 114 ALA A O 1
ATOM 818 N N . ILE A 1 115 ? 7.809 9.930 14.110 1.00 65.38 115 ILE A N 1
ATOM 819 C CA . ILE A 1 115 ? 7.532 8.532 13.758 1.00 65.38 115 ILE A CA 1
ATOM 820 C C . ILE A 1 115 ? 6.059 8.397 13.353 1.00 65.38 115 ILE A C 1
ATOM 822 O O . ILE A 1 115 ? 5.153 8.661 14.141 1.00 65.38 115 ILE A O 1
ATOM 826 N N . ARG A 1 116 ? 5.809 7.961 12.114 1.00 65.50 116 ARG A N 1
ATOM 827 C CA . ARG A 1 116 ? 4.460 7.712 11.586 1.00 65.50 116 ARG A CA 1
ATOM 828 C C . ARG A 1 116 ? 4.232 6.224 11.354 1.00 65.50 116 ARG A C 1
ATOM 830 O O . ARG A 1 116 ? 5.098 5.537 10.817 1.00 65.50 116 ARG A O 1
ATOM 837 N N . ALA A 1 117 ? 3.048 5.742 11.725 1.00 68.12 117 ALA A N 1
ATOM 838 C CA . ALA A 1 117 ? 2.590 4.417 11.332 1.00 68.12 117 ALA A CA 1
ATOM 839 C C . ALA A 1 117 ? 2.345 4.377 9.814 1.00 68.12 117 ALA A C 1
ATOM 841 O O . ALA A 1 117 ? 1.792 5.317 9.243 1.00 68.12 117 ALA A O 1
ATOM 842 N N . VAL A 1 118 ? 2.738 3.278 9.170 1.00 70.19 118 VAL A N 1
ATOM 843 C CA . VAL A 1 118 ? 2.497 3.025 7.744 1.00 70.19 118 VAL A CA 1
ATOM 844 C C . VAL A 1 118 ? 1.733 1.714 7.623 1.00 70.19 118 VAL A C 1
ATOM 846 O O . VAL A 1 118 ? 2.173 0.690 8.141 1.00 70.19 118 VAL A O 1
ATOM 849 N N . VAL A 1 119 ? 0.592 1.747 6.935 1.00 68.94 119 VAL A N 1
ATOM 850 C CA . VAL A 1 119 ? -0.250 0.576 6.657 1.00 68.94 119 VAL A CA 1
ATOM 851 C C . VAL A 1 119 ? -0.383 0.376 5.151 1.00 68.94 119 VAL A C 1
ATOM 853 O O . VAL A 1 119 ? -0.492 1.345 4.402 1.00 68.94 119 VAL A O 1
ATOM 856 N N . GLN A 1 120 ? -0.384 -0.880 4.701 1.00 70.88 120 GLN A N 1
ATOM 857 C CA . GLN A 1 120 ? -0.578 -1.237 3.295 1.00 70.88 120 GLN A CA 1
ATOM 858 C C . GLN A 1 120 ? -1.885 -2.020 3.139 1.00 70.88 120 GLN A C 1
ATOM 860 O O . GLN A 1 120 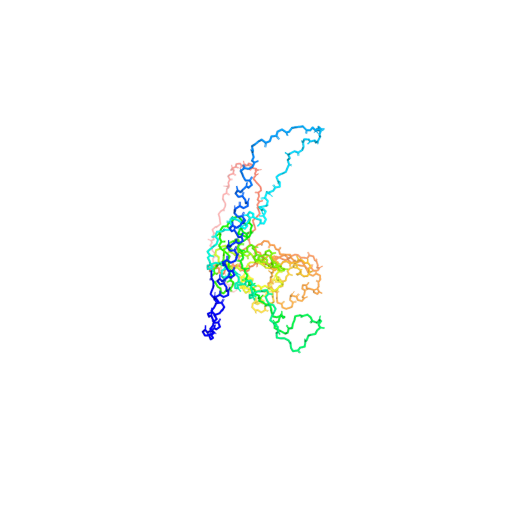? -1.998 -3.148 3.626 1.00 70.88 120 GLN A O 1
ATOM 865 N N . VAL A 1 121 ? -2.845 -1.430 2.427 1.00 73.06 121 VAL A N 1
ATOM 866 C CA . VAL A 1 121 ? -4.164 -2.017 2.158 1.00 73.06 121 VAL A CA 1
ATOM 867 C C . VAL A 1 121 ? -4.306 -2.320 0.667 1.00 73.06 121 VAL A C 1
ATOM 869 O O . VAL A 1 121 ? -4.083 -1.444 -0.167 1.00 73.06 121 VAL A O 1
ATOM 872 N N . THR A 1 122 ? -4.728 -3.538 0.333 1.00 79.88 122 THR A N 1
ATOM 873 C CA . THR A 1 122 ? -5.109 -3.945 -1.025 1.00 79.88 122 THR A CA 1
ATOM 874 C C . THR A 1 122 ? -6.633 -4.011 -1.108 1.00 79.88 122 THR A C 1
ATOM 876 O O . THR A 1 122 ? -7.256 -4.916 -0.553 1.00 79.88 122 THR A O 1
ATOM 879 N N . VAL A 1 123 ? -7.251 -3.043 -1.792 1.00 80.88 123 VAL A N 1
ATOM 880 C CA . VAL A 1 123 ? -8.716 -2.944 -1.928 1.00 80.88 123 VAL A CA 1
ATOM 881 C C . VAL A 1 123 ? -9.152 -3.458 -3.307 1.00 80.88 123 VAL A C 1
ATOM 883 O O . VAL A 1 123 ? -8.655 -2.947 -4.314 1.00 80.88 123 VAL A O 1
ATOM 886 N N . PRO A 1 124 ? -10.096 -4.416 -3.411 1.00 83.50 124 PRO A N 1
ATOM 887 C CA . PRO A 1 124 ? -10.713 -4.755 -4.691 1.00 83.50 124 PRO A CA 1
ATOM 888 C C . PRO A 1 124 ? -11.407 -3.523 -5.286 1.00 83.50 124 PRO A C 1
ATOM 890 O O . PRO A 1 124 ? -12.158 -2.838 -4.593 1.00 83.50 124 PRO A O 1
ATOM 893 N N . VAL A 1 125 ? -11.189 -3.229 -6.572 1.00 83.19 125 VAL A N 1
ATOM 894 C CA . VAL A 1 125 ? -11.654 -1.961 -7.175 1.00 83.19 125 VAL A CA 1
ATOM 895 C C . VAL A 1 125 ? -13.174 -1.761 -7.079 1.00 83.19 125 VAL A C 1
ATOM 897 O O . VAL A 1 125 ? -13.631 -0.644 -6.862 1.00 83.19 125 VAL A O 1
ATOM 900 N N . LEU A 1 126 ? -13.967 -2.836 -7.149 1.00 84.38 126 LEU A N 1
ATOM 901 C CA . LEU A 1 126 ? -15.420 -2.755 -6.971 1.00 84.38 126 LEU A CA 1
ATOM 902 C C . LEU A 1 126 ? -15.809 -2.427 -5.519 1.00 84.38 126 LEU A C 1
ATOM 904 O O . LEU A 1 126 ? -16.715 -1.630 -5.307 1.00 84.38 126 LEU A O 1
ATOM 908 N N . THR A 1 127 ? -15.084 -2.948 -4.525 1.00 84.50 127 THR A N 1
ATOM 909 C CA . THR A 1 127 ? -15.251 -2.583 -3.107 1.00 84.50 127 THR A CA 1
ATOM 910 C C . THR A 1 127 ? -14.892 -1.119 -2.857 1.00 84.50 127 THR A C 1
ATOM 912 O O . THR A 1 127 ? -15.600 -0.416 -2.132 1.00 84.50 127 THR A O 1
ATOM 915 N N . LEU A 1 128 ? -13.821 -0.629 -3.491 1.00 84.56 128 LEU A N 1
ATOM 916 C CA . LEU A 1 128 ? -13.413 0.776 -3.419 1.00 84.56 128 LEU A CA 1
ATOM 917 C C . LEU A 1 128 ? -14.494 1.709 -3.998 1.00 84.56 128 LEU A C 1
ATOM 919 O O . LEU A 1 128 ? -14.759 2.759 -3.425 1.00 84.56 128 LEU A O 1
ATOM 923 N N . LEU A 1 129 ? -15.165 1.285 -5.074 1.00 87.69 129 LEU A N 1
ATOM 924 C CA . LEU A 1 129 ? -16.274 1.999 -5.725 1.00 87.69 129 LEU A CA 1
ATOM 925 C C . LEU A 1 129 ? -17.655 1.769 -5.072 1.00 87.69 129 LEU A C 1
ATOM 927 O O . LEU A 1 129 ? -18.663 2.240 -5.596 1.00 87.69 129 LEU A O 1
ATOM 931 N N . GLY A 1 130 ? -17.739 1.014 -3.969 1.00 85.44 130 GLY A N 1
ATOM 932 C CA . GLY A 1 130 ? -19.015 0.684 -3.315 1.00 85.44 130 GLY A CA 1
ATOM 933 C C . GLY A 1 130 ? -19.933 -0.252 -4.118 1.00 85.44 130 GLY A C 1
ATOM 934 O O . GLY A 1 130 ? -21.097 -0.398 -3.774 1.00 85.44 130 GLY A O 1
ATOM 935 N N . GLN A 1 131 ? -19.413 -0.897 -5.165 1.00 85.75 131 GLN A N 1
ATOM 936 C CA . GLN A 1 131 ? -20.121 -1.836 -6.048 1.00 85.75 131 GLN A CA 1
ATOM 937 C C . GLN A 1 131 ? -19.932 -3.310 -5.630 1.00 85.75 131 GLN A C 1
ATOM 939 O O . GLN A 1 131 ? -20.246 -4.223 -6.394 1.00 85.75 131 GLN A O 1
ATOM 944 N N . SER A 1 132 ? -19.332 -3.567 -4.463 1.00 84.25 132 SER A N 1
ATOM 945 C CA . SER A 1 132 ? -19.103 -4.914 -3.933 1.00 84.25 132 SER A CA 1
ATOM 946 C C . SER A 1 132 ? -18.800 -4.891 -2.434 1.00 84.25 132 SER A C 1
ATOM 948 O O . SER A 1 132 ? -18.107 -3.994 -1.954 1.00 84.25 132 SER A O 1
ATOM 950 N N . ASP A 1 133 ? -19.241 -5.934 -1.731 1.00 82.88 133 ASP A N 1
ATOM 951 C CA . ASP A 1 133 ? -18.936 -6.186 -0.317 1.00 82.88 133 ASP A CA 1
ATOM 952 C C . ASP A 1 133 ? -17.761 -7.162 -0.116 1.00 82.88 133 ASP A C 1
ATOM 954 O O . ASP A 1 133 ? -17.524 -7.646 0.992 1.00 82.88 133 ASP A O 1
ATOM 958 N N . LEU A 1 134 ? -16.996 -7.466 -1.176 1.00 81.81 134 LEU A N 1
ATOM 959 C CA . LEU A 1 134 ? -15.752 -8.232 -1.048 1.00 81.81 134 LEU A CA 1
ATOM 960 C C . LEU A 1 134 ? -14.783 -7.496 -0.100 1.00 81.81 134 LEU A C 1
ATOM 962 O O . LEU A 1 134 ? -14.562 -6.297 -0.287 1.00 81.81 134 LEU A O 1
ATOM 966 N N . PRO A 1 135 ? -14.180 -8.172 0.893 1.00 78.56 135 PRO A N 1
ATOM 967 C CA . PRO A 1 135 ? -13.334 -7.510 1.879 1.00 78.56 135 PRO A CA 1
ATOM 968 C C . PRO A 1 135 ? -12.007 -7.039 1.269 1.00 78.56 135 PRO A C 1
ATOM 970 O O . PRO A 1 135 ? -11.535 -7.579 0.266 1.00 78.56 135 PRO A O 1
ATOM 973 N N . ALA A 1 136 ? -11.384 -6.046 1.903 1.00 79.69 136 ALA A N 1
ATOM 974 C CA . ALA A 1 136 ? -10.038 -5.595 1.560 1.00 79.69 136 ALA A CA 1
ATOM 975 C C . ALA A 1 136 ? -8.986 -6.266 2.453 1.00 79.69 136 ALA A C 1
ATOM 977 O O . ALA A 1 136 ? -9.246 -6.582 3.615 1.00 79.69 136 ALA A O 1
ATOM 978 N N . ASP A 1 137 ? -7.786 -6.462 1.916 1.00 76.75 137 ASP A N 1
ATOM 979 C CA . ASP A 1 137 ? -6.668 -7.079 2.630 1.00 76.75 137 ASP A CA 1
ATOM 980 C C . ASP A 1 137 ? -5.784 -6.001 3.278 1.00 76.75 137 ASP A C 1
ATOM 982 O O . ASP A 1 137 ? -5.319 -5.085 2.597 1.00 76.75 137 ASP A O 1
ATOM 986 N N . LEU A 1 138 ? -5.555 -6.100 4.590 1.00 73.38 138 LEU A N 1
ATOM 987 C CA . LEU A 1 138 ? -4.616 -5.262 5.337 1.00 73.38 138 LEU A CA 1
ATOM 988 C C . LEU A 1 138 ? -3.369 -6.103 5.623 1.00 73.38 138 LEU A C 1
ATOM 990 O O . LEU A 1 138 ? -3.395 -7.018 6.450 1.00 73.38 138 LEU A O 1
ATOM 994 N N . THR A 1 139 ? -2.283 -5.767 4.928 1.00 66.00 139 THR A N 1
ATOM 995 C CA . THR A 1 139 ? -1.081 -6.602 4.777 1.00 66.00 139 THR A CA 1
ATOM 996 C C . THR A 1 139 ? -0.566 -7.139 6.115 1.00 66.00 139 THR A C 1
ATOM 998 O O . THR A 1 139 ? -0.141 -6.374 6.978 1.00 66.00 139 THR A O 1
ATOM 1001 N N . GLY A 1 140 ? -0.564 -8.468 6.266 1.00 58.59 140 GLY A N 1
ATOM 1002 C CA . GLY A 1 140 ? -0.083 -9.155 7.472 1.00 58.59 140 GLY A CA 1
ATOM 1003 C C . GLY A 1 140 ? -1.118 -9.329 8.591 1.00 58.59 140 GLY A C 1
ATOM 1004 O O . GLY A 1 140 ? -0.753 -9.770 9.678 1.00 58.59 140 GLY A O 1
ATOM 1005 N N . THR A 1 141 ? -2.393 -9.011 8.351 1.00 62.81 141 THR A N 1
ATOM 1006 C CA . THR A 1 141 ? -3.486 -9.136 9.335 1.00 62.81 141 THR A CA 1
ATOM 1007 C C . THR A 1 141 ? -4.721 -9.817 8.726 1.00 62.81 141 THR A C 1
ATOM 1009 O O . THR A 1 141 ? -4.679 -10.282 7.589 1.00 62.81 141 THR A O 1
ATOM 1012 N N . SER A 1 142 ? -5.831 -9.932 9.468 1.00 68.75 142 SER A N 1
ATOM 1013 C CA . SER A 1 142 ? -7.099 -10.383 8.873 1.00 68.75 142 SER A CA 1
ATOM 1014 C C . SER A 1 142 ? -7.770 -9.267 8.056 1.00 68.75 142 SER A C 1
ATOM 1016 O O . SER A 1 142 ? -7.602 -8.096 8.405 1.00 68.75 142 SER A O 1
ATOM 1018 N N . PRO A 1 143 ? -8.623 -9.602 7.068 1.00 81.50 143 PRO A N 1
ATOM 1019 C CA . PRO A 1 143 ? -9.285 -8.612 6.220 1.00 81.50 143 PRO A CA 1
ATOM 1020 C C . PRO A 1 143 ? -10.090 -7.543 6.979 1.00 81.50 143 PRO A C 1
ATOM 1022 O O . PRO A 1 143 ? -10.518 -7.737 8.129 1.00 81.50 143 PRO A O 1
ATOM 1025 N N . ILE A 1 144 ? -10.314 -6.424 6.287 1.00 80.50 144 ILE A N 1
ATOM 1026 C CA . ILE A 1 144 ? -11.107 -5.269 6.724 1.00 80.50 144 ILE A CA 1
ATOM 1027 C C . ILE A 1 144 ? -12.319 -5.055 5.803 1.00 80.50 144 ILE A C 1
ATOM 1029 O O . ILE A 1 144 ? -12.342 -5.500 4.653 1.00 80.50 144 ILE A O 1
ATOM 1033 N N . ASP A 1 145 ? -13.338 -4.375 6.318 1.00 85.81 145 ASP A N 1
ATOM 1034 C CA . ASP A 1 145 ? -14.577 -4.081 5.600 1.00 85.81 145 ASP A CA 1
ATOM 1035 C C . ASP A 1 145 ? -14.413 -2.969 4.545 1.00 85.81 145 ASP A C 1
ATOM 1037 O O . ASP A 1 145 ? -13.510 -2.131 4.615 1.00 85.81 145 ASP A O 1
ATOM 1041 N N . GLY A 1 146 ? -15.318 -2.951 3.561 1.00 84.50 146 GLY A N 1
ATOM 1042 C CA . GLY A 1 146 ? -15.333 -1.956 2.486 1.00 84.50 146 GLY A CA 1
ATOM 1043 C C . GLY A 1 146 ? -15.413 -0.497 2.969 1.00 84.50 146 GLY A C 1
ATOM 1044 O O . GLY A 1 146 ? -14.609 0.313 2.508 1.00 84.50 146 GLY A O 1
ATOM 1045 N N . PRO A 1 147 ? -16.327 -0.126 3.888 1.00 87.00 147 PRO A N 1
ATOM 1046 C CA . PRO A 1 147 ? -16.369 1.213 4.480 1.00 87.00 147 PRO A CA 1
ATOM 1047 C C . PRO A 1 147 ? -15.043 1.665 5.119 1.00 87.00 147 PRO A C 1
ATOM 1049 O O . PRO A 1 147 ? -14.572 2.763 4.815 1.00 87.00 147 PRO A O 1
ATOM 1052 N N . THR A 1 148 ? -14.402 0.833 5.943 1.00 85.31 148 THR A N 1
ATOM 1053 C CA . THR A 1 148 ? -13.089 1.127 6.545 1.00 85.31 148 THR A CA 1
ATOM 1054 C C . THR A 1 148 ? -11.999 1.236 5.482 1.00 85.31 148 THR A C 1
ATOM 1056 O O . THR A 1 148 ? -11.215 2.184 5.499 1.00 85.31 148 THR A O 1
ATOM 1059 N N . ALA A 1 149 ? -11.979 0.330 4.501 1.00 84.25 149 ALA A N 1
ATOM 1060 C CA . ALA A 1 149 ? -11.037 0.380 3.386 1.00 84.25 149 ALA A CA 1
ATOM 1061 C C . ALA A 1 149 ? -11.168 1.675 2.562 1.00 84.25 149 ALA A C 1
ATOM 1063 O O . ALA A 1 149 ? -10.156 2.282 2.213 1.00 84.25 149 ALA A O 1
ATOM 1064 N N . ARG A 1 150 ? -12.400 2.142 2.306 1.00 88.50 150 ARG A N 1
ATOM 1065 C CA . ARG A 1 150 ? -12.671 3.423 1.632 1.00 88.50 150 ARG A CA 1
ATOM 1066 C C . ARG A 1 150 ? -12.210 4.622 2.470 1.00 88.50 150 ARG A C 1
ATOM 1068 O O . ARG A 1 150 ? -11.578 5.518 1.918 1.00 88.50 150 ARG A O 1
ATOM 1075 N N . LYS A 1 151 ? -12.429 4.616 3.793 1.00 87.38 151 LYS A N 1
ATOM 1076 C CA . LYS A 1 151 ? -11.912 5.657 4.708 1.00 87.38 151 LYS A CA 1
ATOM 1077 C C . LYS A 1 151 ? -10.381 5.725 4.714 1.00 87.38 151 LYS A C 1
ATOM 1079 O O . LYS A 1 151 ? -9.829 6.821 4.694 1.00 87.38 151 LYS A O 1
ATOM 1084 N N . LEU A 1 152 ? -9.693 4.581 4.707 1.00 83.69 152 LEU A N 1
ATOM 1085 C CA . LEU A 1 152 ? -8.227 4.537 4.634 1.00 83.69 152 LEU A CA 1
ATOM 1086 C C . LEU A 1 152 ? -7.710 5.005 3.266 1.00 83.69 152 LEU A C 1
ATOM 1088 O O . LEU A 1 152 ? -6.787 5.810 3.213 1.00 83.69 152 LEU A O 1
ATOM 1092 N N . ALA A 1 153 ? -8.333 4.567 2.168 1.00 83.31 153 ALA A N 1
ATOM 1093 C CA . ALA A 1 153 ? -7.955 4.980 0.816 1.00 83.31 153 ALA A CA 1
ATOM 1094 C C . ALA A 1 153 ? -8.184 6.482 0.561 1.00 83.31 153 ALA A C 1
ATOM 1096 O O . ALA A 1 153 ? -7.347 7.120 -0.069 1.00 83.31 153 ALA A O 1
ATOM 1097 N N . GLY A 1 154 ? -9.268 7.064 1.088 1.00 83.69 154 GLY A N 1
ATOM 1098 C CA . GLY A 1 154 ? -9.558 8.500 0.970 1.00 83.69 154 GLY A CA 1
ATOM 1099 C C . GLY A 1 154 ? -8.601 9.411 1.749 1.00 83.69 154 GLY A C 1
ATOM 1100 O O . GLY A 1 154 ? -8.469 10.580 1.407 1.00 83.69 154 GLY A O 1
ATOM 1101 N N . ASN A 1 155 ? -7.905 8.876 2.759 1.00 78.44 155 ASN A N 1
ATOM 1102 C CA . ASN A 1 155 ? -6.859 9.580 3.512 1.00 78.44 155 ASN A CA 1
ATOM 1103 C C . ASN A 1 155 ? -5.433 9.198 3.061 1.00 78.44 155 ASN A C 1
ATOM 1105 O O . ASN A 1 155 ? -4.453 9.650 3.656 1.00 78.44 155 ASN A O 1
ATOM 1109 N N . ALA A 1 156 ? -5.286 8.354 2.034 1.00 78.38 156 ALA A N 1
ATOM 1110 C CA . ALA A 1 156 ? -3.981 7.948 1.532 1.00 78.38 156 ALA A CA 1
ATOM 1111 C C . ALA A 1 156 ? -3.355 9.060 0.662 1.00 78.38 156 ALA A C 1
ATOM 1113 O O . ALA A 1 156 ? -4.042 9.634 -0.182 1.00 78.38 156 ALA A O 1
ATOM 1114 N N . PRO A 1 157 ? -2.038 9.329 0.772 1.00 73.56 157 PRO A N 1
ATOM 1115 C CA . PRO A 1 157 ? -1.354 10.332 -0.055 1.00 73.56 157 PRO A CA 1
ATOM 1116 C C . PRO A 1 157 ? -1.192 9.916 -1.533 1.00 73.56 157 PRO A C 1
ATOM 1118 O O . PRO A 1 157 ? -0.639 10.668 -2.332 1.00 73.56 157 PRO A O 1
ATOM 1121 N N . GLY A 1 158 ? -1.631 8.709 -1.896 1.00 72.50 158 GLY A N 1
ATOM 1122 C CA . GLY A 1 158 ? -1.606 8.155 -3.246 1.00 72.50 158 GLY A CA 1
ATOM 1123 C C . GLY A 1 158 ? -2.083 6.701 -3.252 1.00 72.50 158 GLY A C 1
ATOM 1124 O O . GLY A 1 158 ? -2.123 6.053 -2.206 1.00 72.50 158 GLY A O 1
ATOM 1125 N N . LEU A 1 159 ? -2.436 6.186 -4.432 1.00 74.56 159 LEU A N 1
ATOM 1126 C CA . LEU A 1 159 ? -2.906 4.813 -4.636 1.00 74.56 159 LEU A CA 1
ATOM 1127 C C . LEU A 1 159 ? -2.127 4.168 -5.793 1.00 74.56 159 LEU A C 1
ATOM 1129 O O . LEU A 1 159 ? -2.139 4.694 -6.904 1.00 74.56 159 LEU A O 1
ATOM 1133 N N . ASP A 1 160 ? -1.486 3.023 -5.546 1.00 72.88 160 ASP A N 1
ATOM 1134 C CA . ASP A 1 160 ? -0.929 2.170 -6.605 1.00 72.88 160 ASP A CA 1
ATOM 1135 C C . ASP A 1 160 ? -2.045 1.301 -7.199 1.00 72.88 160 ASP A C 1
ATOM 1137 O O . ASP A 1 160 ? -2.718 0.569 -6.466 1.00 72.88 160 ASP A O 1
ATOM 1141 N N . ARG A 1 161 ? -2.208 1.278 -8.526 1.00 74.31 161 ARG A N 1
ATOM 1142 C CA . ARG A 1 161 ? -3.085 0.303 -9.179 1.00 74.31 161 ARG A CA 1
ATOM 1143 C C . ARG A 1 161 ? -2.310 -0.974 -9.489 1.00 74.31 161 ARG A C 1
ATOM 1145 O O . ARG A 1 161 ? -1.235 -0.967 -10.093 1.00 74.31 161 ARG A O 1
ATOM 1152 N N . ILE A 1 162 ? -2.904 -2.101 -9.111 1.00 69.50 162 ILE A N 1
ATOM 1153 C CA . ILE A 1 162 ? -2.374 -3.442 -9.354 1.00 69.50 162 ILE A CA 1
ATOM 1154 C C . ILE A 1 162 ? -3.443 -4.232 -10.109 1.00 69.50 162 ILE A C 1
ATOM 1156 O O . ILE A 1 162 ? -4.559 -4.384 -9.618 1.00 69.50 162 ILE A O 1
ATOM 1160 N N . LEU A 1 163 ? -3.113 -4.736 -11.301 1.00 70.44 163 LEU A N 1
ATOM 1161 C CA . LEU A 1 163 ? -3.973 -5.683 -12.020 1.00 70.44 163 LEU A CA 1
ATOM 1162 C C . LEU A 1 163 ? -3.450 -7.100 -11.800 1.00 70.44 163 LEU A C 1
ATOM 1164 O O . LEU A 1 163 ? -2.273 -7.372 -12.043 1.00 70.44 163 LEU A O 1
ATOM 1168 N N . THR A 1 164 ? -4.326 -8.000 -11.361 1.00 70.44 164 THR A N 1
ATOM 1169 C CA . THR A 1 164 ? -4.014 -9.401 -11.060 1.00 70.44 164 THR A CA 1
ATOM 1170 C C . THR A 1 164 ? -4.731 -10.350 -12.018 1.00 70.44 164 THR A C 1
ATOM 1172 O O . THR A 1 164 ? -5.789 -10.042 -12.567 1.00 70.44 164 THR A O 1
ATOM 1175 N N . HIS A 1 165 ? -4.147 -11.525 -12.251 1.00 74.19 165 HIS A N 1
ATOM 1176 C CA . HIS A 1 165 ? -4.768 -12.567 -13.063 1.00 74.19 165 HIS A CA 1
ATOM 1177 C C . HIS A 1 165 ? -5.912 -13.256 -12.287 1.00 74.19 165 HIS A C 1
ATOM 1179 O O . HIS A 1 165 ? -5.655 -13.795 -11.206 1.00 74.19 165 HIS A O 1
ATOM 1185 N N . PRO A 1 166 ? -7.151 -13.319 -12.818 1.00 62.84 166 PRO A N 1
ATOM 1186 C CA . PRO A 1 166 ? -8.349 -13.646 -12.031 1.00 62.84 166 PRO A CA 1
ATOM 1187 C C . PRO A 1 166 ? -8.401 -15.076 -11.471 1.00 62.84 166 PRO A C 1
ATOM 1189 O O . PRO A 1 166 ? -9.179 -15.337 -10.563 1.00 62.84 166 PRO A O 1
ATOM 1192 N N . ILE A 1 167 ? -7.585 -16.001 -11.991 1.00 69.75 167 ILE A N 1
ATOM 1193 C CA . ILE A 1 167 ? -7.540 -17.407 -11.540 1.00 69.75 167 ILE A CA 1
ATOM 1194 C C . ILE A 1 167 ? -6.346 -17.675 -10.604 1.00 69.75 167 ILE A C 1
ATOM 1196 O O . ILE A 1 167 ? -6.357 -18.644 -9.852 1.00 69.75 167 ILE A O 1
ATOM 1200 N N . THR A 1 168 ? -5.291 -16.851 -10.647 1.00 71.38 168 THR A N 1
ATOM 1201 C CA . THR A 1 168 ? -4.007 -17.159 -9.977 1.00 71.38 168 THR A CA 1
ATOM 1202 C C . THR A 1 168 ? -3.451 -16.037 -9.103 1.00 71.38 168 THR A C 1
ATOM 1204 O O . THR A 1 168 ? -2.384 -16.213 -8.522 1.00 71.38 168 THR A O 1
ATOM 1207 N N . GLY A 1 169 ? -4.103 -14.872 -9.040 1.00 64.25 169 GLY A N 1
ATOM 1208 C CA . GLY A 1 169 ? -3.660 -13.706 -8.262 1.00 64.25 169 GLY A CA 1
ATOM 1209 C C . GLY A 1 169 ? -2.400 -12.999 -8.785 1.00 64.25 169 GLY A C 1
ATOM 1210 O O . GLY A 1 169 ? -2.127 -11.876 -8.374 1.00 64.25 169 GLY A O 1
ATOM 1211 N N . ALA A 1 170 ? -1.655 -13.610 -9.711 1.00 70.50 170 ALA A N 1
ATOM 1212 C CA . ALA A 1 170 ? -0.373 -13.109 -10.204 1.00 70.50 170 ALA A CA 1
ATOM 1213 C C . ALA A 1 170 ? -0.480 -11.691 -10.793 1.00 70.50 170 ALA A C 1
ATOM 1215 O O . ALA A 1 170 ? -1.352 -11.425 -11.625 1.00 70.50 170 ALA A O 1
ATOM 1216 N N . VAL A 1 171 ? 0.426 -10.793 -10.394 1.00 70.31 171 VAL A N 1
ATOM 1217 C CA . VAL A 1 171 ? 0.422 -9.389 -10.843 1.00 70.31 171 VAL A CA 1
ATOM 1218 C C . VAL A 1 171 ? 0.845 -9.264 -12.312 1.00 70.31 171 VAL A C 1
ATOM 1220 O O . VAL A 1 171 ? 1.940 -9.681 -12.691 1.00 70.31 171 VAL A O 1
ATOM 1223 N N . LEU A 1 172 ? -0.011 -8.634 -13.122 1.00 69.88 172 LEU A N 1
ATOM 1224 C CA . LEU A 1 172 ? 0.153 -8.420 -14.567 1.00 69.88 172 LEU A CA 1
ATOM 1225 C C . LEU A 1 172 ? 0.587 -6.987 -14.928 1.00 69.88 172 LEU A C 1
ATOM 1227 O O . LEU A 1 172 ? 1.308 -6.797 -15.910 1.00 69.88 172 LEU A O 1
ATOM 1231 N N . THR A 1 173 ? 0.169 -6.001 -14.127 1.00 77.06 173 THR A N 1
ATOM 1232 C CA . THR A 1 173 ? 0.445 -4.564 -14.307 1.00 77.06 173 THR A CA 1
ATOM 1233 C C . THR A 1 173 ? 0.662 -3.901 -12.951 1.00 77.06 173 THR A C 1
ATOM 1235 O O . THR A 1 173 ? -0.059 -4.197 -11.995 1.00 77.06 173 THR A O 1
ATOM 1238 N N . THR A 1 174 ? 1.610 -2.967 -12.887 1.00 76.00 174 THR A N 1
ATOM 1239 C CA . THR A 1 174 ? 1.789 -2.021 -11.777 1.00 76.00 174 THR A CA 1
ATOM 1240 C C . THR A 1 174 ? 2.206 -0.655 -12.323 1.00 76.00 174 THR A C 1
ATOM 1242 O O . THR A 1 174 ? 2.855 -0.578 -13.366 1.00 76.00 174 THR A O 1
ATOM 1245 N N . ASP A 1 175 ? 1.870 0.423 -11.614 1.00 78.00 175 ASP A N 1
ATOM 1246 C CA . ASP A 1 175 ? 2.302 1.779 -11.978 1.00 78.00 175 ASP A CA 1
ATOM 1247 C C . ASP A 1 175 ? 3.765 2.079 -11.549 1.00 78.00 175 ASP A C 1
ATOM 1249 O O . ASP A 1 175 ? 4.307 3.139 -11.852 1.00 78.00 175 ASP A O 1
ATOM 1253 N N . ARG A 1 176 ? 4.450 1.141 -10.872 1.00 76.88 176 ARG A N 1
ATOM 1254 C CA . ARG A 1 176 ? 5.856 1.275 -10.431 1.00 76.88 176 ARG A CA 1
ATOM 1255 C C . ARG A 1 176 ? 6.854 0.931 -11.543 1.00 76.88 176 ARG A C 1
ATOM 1257 O O . ARG A 1 176 ? 6.642 -0.008 -12.301 1.00 76.88 176 ARG A O 1
ATOM 1264 N N . TYR A 1 177 ? 8.008 1.608 -11.594 1.00 81.00 177 TYR A N 1
ATOM 1265 C CA . TYR A 1 177 ? 9.051 1.343 -12.608 1.00 81.00 177 TYR A CA 1
ATOM 1266 C C . TYR A 1 177 ? 9.600 -0.095 -12.579 1.00 81.00 177 TYR A C 1
ATOM 1268 O O . TYR A 1 177 ? 9.792 -0.710 -13.626 1.00 81.00 177 TYR A O 1
ATOM 1276 N N . GLN A 1 178 ? 9.867 -0.648 -11.390 1.00 84.19 178 GLN A N 1
ATOM 1277 C CA . GLN A 1 178 ? 10.417 -2.000 -11.278 1.00 84.19 178 GLN A CA 1
ATOM 1278 C C . GLN A 1 178 ? 9.314 -3.069 -11.390 1.00 84.19 178 GLN A C 1
ATOM 1280 O O . GLN A 1 178 ? 8.404 -3.073 -10.559 1.00 84.19 178 GLN A O 1
ATOM 1285 N N . PRO A 1 179 ? 9.422 -4.045 -12.315 1.00 85.19 179 PRO A N 1
ATOM 1286 C CA . PRO A 1 179 ? 8.460 -5.143 -12.411 1.00 85.19 179 PRO A CA 1
ATOM 1287 C C . PRO A 1 179 ? 8.411 -5.998 -11.132 1.00 85.19 179 PRO A C 1
ATOM 1289 O O . PRO A 1 179 ? 9.446 -6.254 -10.505 1.00 85.19 179 PRO A O 1
ATOM 1292 N N . THR A 1 180 ? 7.228 -6.495 -10.768 1.00 83.00 180 THR A N 1
ATOM 1293 C CA . THR A 1 180 ? 7.027 -7.380 -9.603 1.00 83.00 180 THR A CA 1
ATOM 1294 C C . THR A 1 180 ? 7.678 -8.757 -9.794 1.00 83.00 180 THR A C 1
ATOM 1296 O O . THR A 1 180 ? 8.104 -9.116 -10.895 1.00 83.00 180 THR A O 1
ATOM 1299 N N . ALA A 1 181 ? 7.774 -9.554 -8.723 1.00 79.12 181 ALA A N 1
ATOM 1300 C CA . ALA A 1 181 ? 8.318 -10.915 -8.792 1.00 79.12 181 ALA A CA 1
ATOM 1301 C C . ALA A 1 181 ? 7.509 -11.826 -9.739 1.00 79.12 181 ALA A C 1
ATOM 1303 O O . ALA A 1 181 ? 8.102 -12.557 -10.535 1.00 79.12 181 ALA A O 1
ATOM 1304 N N . ASP A 1 182 ? 6.178 -11.721 -9.716 1.00 77.06 182 ASP A N 1
ATOM 1305 C CA . ASP A 1 182 ? 5.292 -12.475 -10.608 1.00 77.06 182 ASP A CA 1
ATOM 1306 C C . ASP A 1 182 ? 5.414 -12.027 -12.059 1.00 77.06 182 ASP A C 1
ATOM 1308 O O . ASP A 1 182 ? 5.557 -12.869 -12.943 1.00 77.06 182 ASP A O 1
ATOM 1312 N N . LEU A 1 183 ? 5.457 -10.716 -12.316 1.00 83.94 183 LEU A N 1
ATOM 1313 C CA . LEU A 1 183 ? 5.646 -10.190 -13.666 1.00 83.94 183 LEU A CA 1
ATOM 1314 C C . LEU A 1 183 ? 7.019 -10.606 -14.225 1.00 83.94 183 LEU A C 1
ATOM 1316 O O . LEU A 1 183 ? 7.112 -11.058 -15.365 1.00 83.94 183 LEU A O 1
ATOM 1320 N N . LYS A 1 184 ? 8.077 -10.595 -13.400 1.00 86.88 184 LYS A N 1
ATOM 1321 C CA . LYS A 1 184 ? 9.397 -11.171 -13.733 1.00 86.88 184 LYS A CA 1
ATOM 1322 C C . LYS A 1 184 ? 9.312 -12.672 -14.045 1.00 86.88 184 LYS A C 1
ATOM 1324 O O . LYS A 1 184 ? 9.940 -13.127 -15.001 1.00 86.88 184 LYS A O 1
ATOM 1329 N N . ARG A 1 185 ? 8.547 -13.453 -13.272 1.00 81.12 185 ARG A N 1
ATOM 1330 C CA . ARG A 1 185 ? 8.344 -14.900 -13.488 1.00 81.12 185 ARG A CA 1
ATOM 1331 C C . ARG A 1 185 ? 7.579 -15.179 -14.785 1.00 81.12 185 ARG A C 1
ATOM 1333 O O . ARG A 1 185 ? 8.030 -16.007 -15.574 1.00 81.12 185 ARG A O 1
ATOM 1340 N N . PHE A 1 186 ? 6.485 -14.459 -15.026 1.00 84.81 186 PHE A N 1
ATOM 1341 C CA . PHE A 1 186 ? 5.684 -14.532 -16.246 1.00 84.81 186 PHE A CA 1
ATOM 1342 C C . PHE A 1 186 ? 6.521 -14.181 -17.479 1.00 84.81 186 PHE A C 1
ATOM 1344 O O . PHE A 1 186 ? 6.610 -14.982 -18.406 1.00 84.81 186 PHE A O 1
ATOM 1351 N N . LEU A 1 187 ? 7.209 -13.034 -17.470 1.00 89.38 187 LEU A N 1
ATOM 1352 C CA . LEU A 1 187 ? 8.038 -12.595 -18.594 1.00 89.38 187 LEU A CA 1
ATOM 1353 C C . LEU A 1 187 ? 9.143 -13.611 -18.913 1.00 89.38 187 LEU A C 1
ATOM 1355 O O . LEU A 1 187 ? 9.392 -13.877 -20.083 1.00 89.38 187 LEU A O 1
ATOM 1359 N N . ARG A 1 188 ? 9.768 -14.241 -17.906 1.00 86.00 188 ARG A N 1
ATOM 1360 C CA . ARG A 1 188 ? 10.772 -15.302 -18.129 1.00 86.00 188 ARG A CA 1
ATOM 1361 C C . ARG A 1 188 ? 10.176 -16.532 -18.819 1.00 86.00 188 ARG A C 1
ATOM 1363 O O . ARG A 1 188 ? 10.804 -17.058 -19.736 1.00 86.00 188 ARG A O 1
ATOM 1370 N N . GLY A 1 189 ? 8.986 -16.964 -18.392 1.00 79.94 189 GLY A N 1
ATOM 1371 C CA . GLY A 1 189 ? 8.251 -18.098 -18.973 1.00 79.94 189 GLY A CA 1
ATOM 1372 C C . GLY A 1 189 ? 7.555 -17.801 -20.307 1.00 79.94 189 GLY A C 1
ATOM 1373 O O . GLY A 1 189 ? 7.196 -18.729 -21.020 1.00 79.94 189 GLY A O 1
ATOM 1374 N N . ARG A 1 190 ? 7.377 -16.525 -20.666 1.00 87.38 190 ARG A N 1
ATOM 1375 C CA . ARG A 1 190 ? 6.923 -16.099 -21.998 1.00 87.38 190 ARG A CA 1
ATOM 1376 C C . ARG A 1 190 ? 8.091 -15.956 -22.971 1.00 87.38 190 ARG A C 1
ATOM 1378 O O . ARG A 1 190 ? 7.991 -16.349 -24.126 1.00 87.38 190 ARG A O 1
ATOM 1385 N N . ASP A 1 191 ? 9.177 -15.330 -22.523 1.00 88.69 191 ASP A N 1
ATOM 1386 C CA . ASP A 1 191 ? 10.244 -14.893 -23.418 1.00 88.69 191 ASP A CA 1
ATOM 1387 C C . ASP A 1 191 ? 11.271 -15.993 -23.698 1.00 88.69 191 ASP A C 1
ATOM 1389 O O . ASP A 1 191 ? 11.729 -16.101 -24.834 1.00 88.69 191 ASP A O 1
ATOM 1393 N N . HIS A 1 192 ? 11.639 -16.793 -22.684 1.00 83.56 192 HIS A N 1
ATOM 1394 C CA . HIS A 1 192 ? 12.713 -17.810 -22.656 1.00 83.56 192 HIS A CA 1
ATOM 1395 C C . HIS A 1 192 ? 14.138 -17.321 -23.023 1.00 83.56 192 HIS A C 1
ATOM 1397 O O . HIS A 1 192 ? 15.126 -17.771 -22.436 1.00 83.56 192 HIS A O 1
ATOM 1403 N N . ARG A 1 193 ? 14.263 -16.372 -23.952 1.00 90.62 193 ARG A N 1
ATOM 1404 C CA . ARG A 1 193 ? 15.476 -15.785 -24.527 1.00 90.62 193 ARG A CA 1
ATOM 1405 C C . ARG A 1 193 ? 15.313 -14.268 -24.704 1.00 90.62 193 ARG A C 1
ATOM 1407 O O . ARG A 1 193 ? 14.211 -13.738 -24.615 1.00 90.62 193 ARG A O 1
ATOM 1414 N N . CYS A 1 194 ? 16.411 -13.589 -25.014 1.00 94.69 194 CYS A N 1
ATOM 1415 C CA . CYS A 1 194 ? 16.418 -12.227 -25.537 1.00 94.69 194 CYS A CA 1
ATOM 1416 C C . CYS A 1 194 ? 15.547 -12.133 -26.803 1.00 94.69 194 CYS A C 1
ATOM 1418 O O . CYS A 1 194 ? 15.753 -12.889 -27.752 1.00 94.69 194 CYS A O 1
ATOM 1420 N N . ARG A 1 195 ? 14.593 -11.199 -26.811 1.00 95.44 195 ARG A N 1
ATOM 1421 C CA . ARG A 1 195 ? 13.541 -11.044 -27.832 1.00 95.44 195 ARG A CA 1
ATOM 1422 C C . ARG A 1 195 ? 13.956 -10.209 -29.057 1.00 95.44 195 ARG A C 1
ATOM 1424 O O . ARG A 1 195 ? 13.108 -9.808 -29.850 1.00 95.44 195 ARG A O 1
ATOM 1431 N N . PHE A 1 196 ? 15.253 -9.939 -29.217 1.00 96.00 196 PHE A N 1
ATOM 1432 C CA . PHE A 1 196 ? 15.812 -9.367 -30.446 1.00 96.00 196 PHE A CA 1
ATOM 1433 C C . PHE A 1 196 ? 15.903 -10.449 -31.545 1.00 96.00 196 PHE A C 1
ATOM 1435 O O . PHE A 1 196 ? 16.269 -11.586 -31.219 1.00 96.00 196 PHE A O 1
ATOM 1442 N N . PRO A 1 197 ? 15.632 -10.139 -32.831 1.00 93.06 197 PRO A N 1
ATOM 1443 C CA . PRO A 1 197 ? 15.556 -11.133 -33.901 1.00 93.06 197 PRO A CA 1
ATOM 1444 C C . PRO A 1 197 ? 16.785 -12.048 -33.975 1.00 93.06 197 PRO A C 1
ATOM 1446 O O . PRO A 1 197 ? 17.927 -11.599 -34.041 1.00 93.06 197 PRO A O 1
ATOM 1449 N N . GLY A 1 198 ? 16.548 -13.361 -33.940 1.00 86.38 198 GLY A N 1
ATOM 1450 C CA . GLY A 1 198 ? 17.595 -14.386 -34.014 1.00 86.38 198 GLY A CA 1
ATOM 1451 C C . GLY A 1 198 ? 18.476 -14.545 -32.764 1.00 86.38 198 GLY A C 1
ATOM 1452 O O . GLY A 1 198 ? 19.261 -15.495 -32.707 1.00 86.38 198 GLY A O 1
ATOM 1453 N N . CYS A 1 199 ? 18.353 -13.690 -31.741 1.00 90.12 199 CYS A N 1
ATOM 1454 C CA . CYS A 1 199 ? 19.151 -13.823 -30.524 1.00 90.12 199 CYS A CA 1
ATOM 1455 C C . CYS A 1 199 ? 18.755 -15.079 -29.727 1.00 90.12 199 CYS A C 1
ATOM 1457 O O . CYS A 1 199 ? 17.580 -15.402 -29.580 1.00 90.12 199 CYS A O 1
ATOM 1459 N N . ARG A 1 200 ? 19.749 -15.791 -29.178 1.00 88.31 200 ARG A N 1
ATOM 1460 C CA . ARG A 1 200 ? 19.558 -17.020 -28.377 1.00 88.31 200 ARG A CA 1
ATOM 1461 C C . ARG A 1 200 ? 20.025 -16.895 -26.921 1.00 88.31 200 ARG A C 1
ATOM 1463 O O . ARG A 1 200 ? 20.074 -17.892 -26.211 1.00 88.31 200 ARG A O 1
ATOM 1470 N N . MET A 1 201 ? 20.382 -15.691 -26.464 1.00 89.06 201 MET A N 1
ATOM 1471 C CA . MET A 1 201 ? 20.820 -15.473 -25.078 1.00 89.06 201 MET A CA 1
ATOM 1472 C C . MET A 1 201 ? 19.652 -15.735 -24.108 1.00 89.06 201 MET A C 1
ATOM 1474 O O . MET A 1 201 ? 18.607 -15.120 -24.302 1.00 89.06 201 MET A O 1
ATOM 1478 N N . PRO A 1 202 ? 19.773 -16.605 -23.086 1.00 86.06 202 PRO A N 1
ATOM 1479 C CA . PRO A 1 202 ? 18.657 -16.930 -22.193 1.00 86.06 202 PRO A CA 1
ATOM 1480 C C . PRO A 1 202 ? 18.067 -15.717 -21.458 1.00 86.06 202 PRO A C 1
ATOM 1482 O O . PRO A 1 202 ? 18.794 -14.798 -21.072 1.00 86.06 202 PRO A O 1
ATOM 1485 N N . ALA A 1 203 ? 16.759 -15.746 -21.182 1.00 82.62 203 ALA A N 1
ATOM 1486 C CA . ALA A 1 203 ? 16.060 -14.688 -20.444 1.00 82.62 203 ALA A CA 1
ATOM 1487 C C . ALA A 1 203 ? 16.646 -14.475 -19.034 1.00 82.62 203 ALA A C 1
ATOM 1489 O O . ALA A 1 203 ? 16.770 -13.347 -18.578 1.00 82.62 203 ALA A O 1
ATOM 1490 N N . ILE A 1 204 ? 17.127 -15.537 -18.376 1.00 80.69 204 ILE A N 1
ATOM 1491 C CA . ILE A 1 204 ? 17.814 -15.455 -17.071 1.00 80.69 204 ILE A CA 1
ATOM 1492 C C . ILE A 1 204 ? 19.175 -14.719 -17.118 1.00 80.69 204 ILE A C 1
ATOM 1494 O O . ILE A 1 204 ? 19.706 -14.352 -16.076 1.00 80.69 204 ILE A O 1
ATOM 1498 N N . ARG A 1 205 ? 19.733 -14.479 -18.315 1.00 83.69 205 ARG A N 1
ATOM 1499 C CA . ARG A 1 205 ? 20.938 -13.658 -18.571 1.00 83.69 205 ARG A CA 1
ATOM 1500 C C . ARG A 1 205 ? 20.614 -12.378 -19.359 1.00 83.69 205 ARG A C 1
ATOM 1502 O O . ARG A 1 205 ? 21.488 -11.806 -20.008 1.00 83.69 205 ARG A O 1
ATOM 1509 N N . SER A 1 206 ? 19.350 -11.967 -19.346 1.00 91.12 206 SER A N 1
ATOM 1510 C CA . SER A 1 206 ? 18.836 -10.792 -20.045 1.00 91.12 206 SER A CA 1
ATOM 1511 C C . SER A 1 206 ? 18.202 -9.831 -19.041 1.00 91.12 206 SER A C 1
ATOM 1513 O O . SER A 1 206 ? 17.640 -10.262 -18.034 1.00 91.12 206 SER A O 1
ATOM 1515 N N . ASP A 1 207 ? 18.291 -8.535 -19.317 1.00 92.75 207 ASP A N 1
ATOM 1516 C CA . ASP A 1 207 ? 17.523 -7.522 -18.600 1.00 92.75 207 ASP A CA 1
ATOM 1517 C C . ASP A 1 207 ? 16.052 -7.598 -19.030 1.00 92.75 207 ASP A C 1
ATOM 1519 O O . ASP A 1 207 ? 15.737 -8.170 -20.074 1.00 92.75 207 ASP A O 1
ATOM 1523 N N . ILE A 1 208 ? 15.160 -6.993 -18.247 1.00 95.38 208 ILE A N 1
ATOM 1524 C CA . ILE A 1 208 ? 13.797 -6.672 -18.682 1.00 95.38 208 ILE A CA 1
ATOM 1525 C C . ILE A 1 208 ? 13.794 -5.187 -19.047 1.00 95.38 208 ILE A C 1
ATOM 1527 O O . ILE A 1 208 ? 14.170 -4.362 -18.216 1.00 95.38 208 ILE A O 1
ATOM 1531 N N . ASP A 1 209 ? 13.393 -4.879 -20.276 1.00 94.88 209 ASP A N 1
ATOM 1532 C CA . ASP A 1 209 ? 13.381 -3.542 -20.875 1.00 94.88 209 ASP A CA 1
ATOM 1533 C C . ASP A 1 209 ? 11.944 -3.137 -21.255 1.00 94.88 209 ASP A C 1
ATOM 1535 O O . ASP A 1 209 ? 11.112 -3.994 -21.579 1.00 94.88 209 ASP A O 1
ATOM 1539 N N . HIS A 1 210 ? 11.654 -1.834 -21.188 1.00 95.56 210 HIS A N 1
ATOM 1540 C CA . HIS A 1 210 ? 10.361 -1.243 -21.548 1.00 95.56 210 HIS A CA 1
ATOM 1541 C C . HIS A 1 210 ? 10.362 -0.829 -23.028 1.00 95.56 210 HIS A C 1
ATOM 1543 O O . HIS A 1 210 ? 11.147 0.027 -23.426 1.00 95.56 210 HIS A O 1
ATOM 1549 N 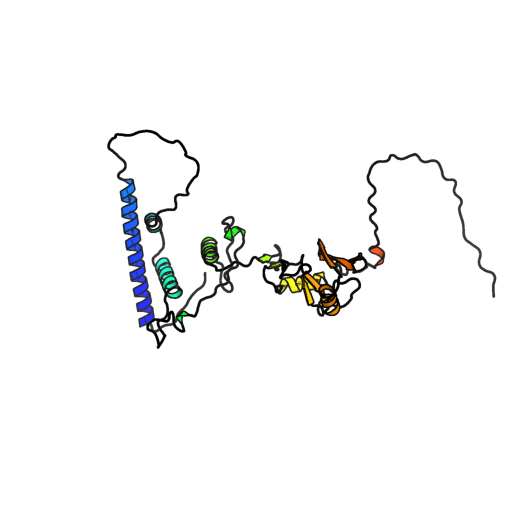N . THR A 1 211 ? 9.461 -1.375 -23.848 1.00 94.38 211 THR A N 1
ATOM 1550 C CA . THR A 1 211 ? 9.325 -1.049 -25.282 1.00 94.38 211 THR A CA 1
ATOM 1551 C C . THR A 1 211 ? 9.096 0.449 -25.507 1.00 94.38 211 THR A C 1
ATOM 1553 O O . THR A 1 211 ? 9.828 1.070 -26.276 1.00 94.38 211 THR A O 1
ATOM 1556 N N . ARG A 1 212 ? 8.121 1.041 -24.804 1.00 92.19 212 ARG A N 1
ATOM 1557 C CA . ARG A 1 212 ? 7.991 2.489 -24.588 1.00 92.19 212 ARG A CA 1
ATOM 1558 C C . ARG A 1 212 ? 8.581 2.819 -23.224 1.00 92.19 212 ARG A C 1
ATOM 1560 O O . ARG A 1 212 ? 8.109 2.279 -22.225 1.00 92.19 212 ARG A O 1
ATOM 1567 N N . ASP A 1 213 ? 9.543 3.735 -23.180 1.00 88.75 213 ASP A N 1
ATOM 1568 C CA . ASP A 1 213 ? 10.255 4.085 -21.950 1.00 88.75 213 ASP A CA 1
ATOM 1569 C C . ASP A 1 213 ? 9.315 4.577 -20.841 1.00 88.75 213 ASP A C 1
ATOM 1571 O O . ASP A 1 213 ? 8.432 5.410 -21.065 1.00 88.75 213 ASP A O 1
ATOM 1575 N N . PHE A 1 214 ? 9.543 4.098 -19.617 1.00 89.69 214 PHE A N 1
ATOM 1576 C CA . PHE A 1 214 ? 8.727 4.444 -18.449 1.00 89.69 214 PHE A CA 1
ATOM 1577 C C . PHE A 1 214 ? 8.696 5.959 -18.181 1.00 89.69 214 PHE A C 1
ATOM 1579 O O . PHE A 1 214 ? 7.633 6.533 -17.957 1.00 89.69 214 PHE A O 1
ATOM 1586 N N . ALA A 1 215 ? 9.843 6.634 -18.319 1.00 88.00 215 ALA A N 1
ATOM 1587 C CA . ALA A 1 215 ? 9.960 8.090 -18.183 1.00 88.00 215 ALA A CA 1
ATOM 1588 C C . ALA A 1 215 ? 9.154 8.887 -19.233 1.00 88.00 215 ALA A C 1
ATOM 1590 O O . ALA A 1 215 ? 8.881 10.065 -19.029 1.00 88.00 215 ALA A O 1
ATOM 1591 N N . LEU A 1 216 ? 8.743 8.247 -20.334 1.00 88.44 216 LEU A N 1
ATOM 1592 C CA . LEU A 1 216 ? 7.885 8.813 -21.379 1.00 88.44 216 LEU A CA 1
ATOM 1593 C C . LEU A 1 216 ? 6.438 8.292 -21.274 1.00 88.44 216 LEU A C 1
ATOM 1595 O O . LEU A 1 216 ? 5.712 8.238 -22.272 1.00 88.44 216 LEU A O 1
ATOM 1599 N N . GLY A 1 217 ? 6.007 7.871 -20.080 1.00 87.19 217 GLY A N 1
ATOM 1600 C CA . GLY A 1 217 ? 4.662 7.349 -19.820 1.00 87.19 217 GLY A CA 1
ATOM 1601 C C . GLY A 1 217 ? 4.435 5.920 -20.325 1.00 87.19 217 GLY A C 1
ATOM 1602 O O . GLY A 1 217 ? 3.311 5.568 -20.679 1.00 87.19 217 GLY A O 1
ATOM 1603 N N . GLY A 1 218 ? 5.492 5.111 -20.428 1.00 90.19 218 GLY A N 1
ATOM 1604 C CA . GLY A 1 218 ? 5.379 3.667 -20.635 1.00 90.19 218 GLY A CA 1
ATOM 1605 C C . GLY A 1 218 ? 4.973 2.938 -19.352 1.00 90.19 218 GLY A C 1
ATOM 1606 O O . GLY A 1 218 ? 5.527 3.189 -18.288 1.00 90.19 218 GLY A O 1
ATOM 1607 N N . THR A 1 219 ? 4.020 2.015 -19.438 1.00 90.06 219 THR A N 1
ATOM 1608 C CA . THR A 1 219 ? 3.528 1.223 -18.299 1.00 90.06 219 THR A CA 1
ATOM 1609 C C . THR A 1 219 ? 4.456 0.054 -17.949 1.00 90.06 219 THR A C 1
ATOM 1611 O O . THR A 1 219 ? 5.200 -0.438 -18.800 1.00 90.06 219 THR A O 1
ATOM 1614 N N . THR A 1 220 ? 4.420 -0.418 -16.698 1.00 91.44 220 THR A N 1
ATOM 1615 C CA . THR A 1 220 ? 5.164 -1.611 -16.255 1.00 91.44 220 THR A CA 1
ATOM 1616 C C . THR A 1 220 ? 4.232 -2.820 -16.236 1.00 91.44 220 THR A C 1
ATOM 1618 O O . THR A 1 220 ? 3.692 -3.224 -15.204 1.00 91.44 220 THR A O 1
ATOM 1621 N N . ASP A 1 221 ? 4.024 -3.392 -17.418 1.00 90.44 221 ASP A N 1
ATOM 1622 C CA . ASP A 1 221 ? 3.098 -4.498 -17.656 1.00 90.44 221 ASP A CA 1
ATOM 1623 C C . ASP A 1 221 ? 3.605 -5.464 -18.740 1.00 90.44 221 ASP A C 1
ATOM 1625 O O . ASP A 1 221 ? 4.542 -5.178 -19.488 1.00 90.44 221 ASP A O 1
ATOM 1629 N N . ALA A 1 222 ? 2.969 -6.629 -18.853 1.00 88.56 222 ALA A N 1
ATOM 1630 C CA . ALA A 1 222 ? 3.363 -7.648 -19.825 1.00 88.56 222 ALA A CA 1
ATOM 1631 C C . ALA A 1 222 ? 3.305 -7.187 -21.301 1.00 88.56 222 ALA A C 1
ATOM 1633 O O . ALA A 1 222 ? 4.037 -7.727 -22.132 1.00 88.56 222 ALA A O 1
ATOM 1634 N N . GLY A 1 223 ? 2.454 -6.219 -21.644 1.00 89.88 223 GLY A N 1
ATOM 1635 C CA . GLY A 1 223 ? 2.294 -5.636 -22.976 1.00 89.88 223 GLY A CA 1
ATOM 1636 C C . GLY A 1 223 ? 3.313 -4.552 -23.339 1.00 89.88 223 GLY A C 1
ATOM 1637 O O . GLY A 1 223 ? 3.430 -4.246 -24.522 1.00 89.88 223 GLY A O 1
ATOM 1638 N N . ASN A 1 224 ? 4.085 -4.028 -22.381 1.00 94.25 224 ASN A N 1
ATOM 1639 C CA . ASN A 1 224 ? 5.168 -3.066 -22.637 1.00 94.25 224 ASN A CA 1
ATOM 1640 C C . ASN A 1 224 ? 6.571 -3.592 -22.263 1.00 94.25 224 ASN A C 1
ATOM 1642 O O 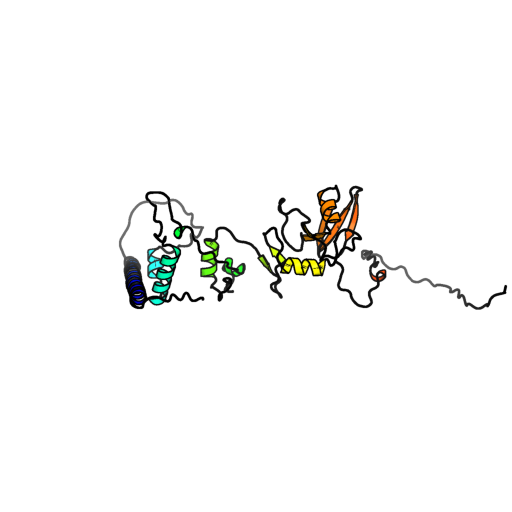. ASN A 1 224 ? 7.564 -2.940 -22.562 1.00 94.25 224 ASN A O 1
ATOM 1646 N N . LEU A 1 225 ? 6.684 -4.755 -21.613 1.00 95.38 225 LEU A N 1
ATOM 1647 C CA . LEU A 1 225 ? 7.967 -5.320 -21.170 1.00 95.38 225 LEU A CA 1
ATOM 1648 C C . LEU A 1 225 ? 8.424 -6.520 -22.012 1.00 95.38 225 LEU A C 1
ATOM 1650 O O . LEU A 1 225 ? 7.613 -7.388 -22.363 1.00 95.38 225 LEU A O 1
ATOM 1654 N N . ALA A 1 226 ? 9.735 -6.638 -22.243 1.00 95.50 226 ALA A N 1
ATOM 1655 C CA . ALA A 1 226 ? 10.372 -7.808 -22.858 1.00 95.50 226 ALA A CA 1
ATOM 1656 C C . ALA A 1 226 ? 11.810 -8.043 -22.356 1.00 95.50 226 ALA A C 1
ATOM 1658 O O . ALA A 1 226 ? 12.501 -7.110 -21.952 1.00 95.50 226 ALA A O 1
ATOM 1659 N N . HIS A 1 227 ? 12.287 -9.292 -22.401 1.00 96.38 227 HIS A N 1
ATOM 1660 C CA . HIS A 1 227 ? 13.688 -9.599 -22.095 1.00 96.38 227 HIS A CA 1
ATOM 1661 C C . HIS A 1 227 ? 14.637 -9.226 -23.242 1.00 96.38 227 HIS A C 1
ATOM 1663 O O . HIS A 1 227 ? 14.491 -9.741 -24.353 1.00 96.38 227 HIS A O 1
ATOM 1669 N N . LEU A 1 228 ? 15.683 -8.444 -22.955 1.00 96.62 228 LEU A N 1
ATOM 1670 C CA . LEU A 1 228 ? 16.789 -8.140 -23.873 1.00 96.62 228 LEU A CA 1
ATOM 1671 C C . LEU A 1 228 ? 18.144 -8.375 -23.197 1.00 96.62 228 LEU A C 1
ATOM 1673 O O . LEU A 1 228 ? 18.374 -7.973 -22.061 1.00 96.62 228 LEU A O 1
ATOM 1677 N N . CYS A 1 229 ? 19.080 -9.023 -23.889 1.00 95.38 229 CYS A N 1
ATOM 1678 C CA . CYS A 1 229 ? 20.452 -9.119 -23.391 1.00 95.38 229 CYS A CA 1
ATOM 1679 C C . CYS A 1 229 ? 21.155 -7.759 -23.503 1.00 95.38 229 CYS A C 1
ATOM 1681 O O . CYS A 1 229 ? 20.843 -6.985 -24.408 1.00 95.38 229 CYS A O 1
ATOM 1683 N N . ARG A 1 230 ? 22.139 -7.497 -22.630 1.00 94.00 230 ARG A N 1
ATOM 1684 C CA . ARG A 1 230 ? 22.847 -6.203 -22.518 1.00 94.00 230 ARG A CA 1
ATOM 1685 C C . ARG A 1 230 ? 23.216 -5.572 -23.867 1.00 94.00 230 ARG A C 1
ATOM 1687 O O . ARG A 1 230 ? 22.934 -4.402 -24.073 1.00 94.00 230 ARG A O 1
ATOM 1694 N N . GLY A 1 231 ? 23.758 -6.351 -24.809 1.00 95.31 231 GLY A N 1
ATOM 1695 C CA . GLY A 1 231 ? 24.102 -5.856 -26.149 1.00 95.31 231 GLY A CA 1
ATOM 1696 C C . GLY A 1 231 ? 22.904 -5.347 -26.964 1.00 95.31 231 GLY A C 1
ATOM 1697 O O . GLY A 1 231 ? 22.979 -4.267 -27.540 1.00 95.31 231 GLY A O 1
ATOM 1698 N N . HIS A 1 232 ? 21.781 -6.074 -26.979 1.00 96.62 232 HIS A N 1
ATOM 1699 C CA . HIS A 1 232 ? 20.573 -5.653 -27.704 1.00 96.62 232 HIS A CA 1
ATOM 1700 C C . HIS A 1 232 ? 19.769 -4.580 -26.957 1.00 96.62 232 HIS A C 1
ATOM 1702 O O . HIS A 1 232 ? 19.160 -3.724 -27.592 1.00 96.62 232 HIS A O 1
ATOM 1708 N N . HIS A 1 233 ? 19.830 -4.581 -25.625 1.00 94.81 233 HIS A N 1
ATOM 1709 C CA . HIS A 1 233 ? 19.298 -3.523 -24.771 1.00 94.81 233 HIS A CA 1
ATOM 1710 C C . HIS A 1 233 ? 20.023 -2.189 -25.048 1.00 94.81 233 HIS A C 1
ATOM 1712 O O . HIS A 1 233 ? 19.377 -1.194 -25.365 1.00 94.81 233 HIS A O 1
ATOM 1718 N N . THR A 1 234 ? 21.362 -2.177 -25.063 1.00 94.56 234 THR A N 1
ATOM 1719 C CA . THR A 1 234 ? 22.148 -1.002 -25.481 1.00 94.56 234 THR A CA 1
ATOM 1720 C C . THR A 1 234 ? 21.891 -0.626 -26.942 1.00 94.56 234 THR A C 1
ATOM 1722 O O . THR A 1 234 ? 21.717 0.552 -27.229 1.00 94.56 234 THR A O 1
ATOM 1725 N N . LEU A 1 235 ? 21.820 -1.590 -27.868 1.00 94.75 235 LEU A N 1
ATOM 1726 C CA . LEU A 1 235 ? 21.562 -1.322 -29.290 1.00 94.75 235 LEU A CA 1
ATOM 1727 C C . LEU A 1 235 ? 20.207 -0.637 -29.526 1.00 94.75 235 LEU A C 1
ATOM 1729 O O . LEU A 1 235 ? 20.160 0.304 -30.313 1.00 94.75 235 LEU A O 1
ATOM 1733 N N . LYS A 1 236 ? 19.134 -1.055 -28.838 1.00 93.94 236 LYS A N 1
ATOM 1734 C CA . LYS A 1 236 ? 17.816 -0.396 -28.900 1.00 93.94 236 LYS A CA 1
ATOM 1735 C C . LYS A 1 236 ? 17.913 1.084 -28.509 1.00 93.94 236 LYS A C 1
ATOM 1737 O O . LYS A 1 236 ? 17.392 1.931 -29.219 1.00 93.94 236 LYS A O 1
ATOM 1742 N N . HIS A 1 237 ? 18.582 1.385 -27.396 1.00 90.94 237 HIS A N 1
ATOM 1743 C CA . HIS A 1 237 ? 18.651 2.746 -26.846 1.00 90.94 237 HIS A CA 1
ATOM 1744 C C . HIS A 1 237 ? 19.677 3.653 -27.546 1.00 90.94 237 HIS A C 1
ATOM 1746 O O . HIS A 1 237 ? 19.505 4.867 -27.571 1.00 90.94 237 HIS A O 1
ATOM 1752 N N . ALA A 1 238 ? 20.746 3.088 -28.116 1.00 92.56 238 ALA A N 1
ATOM 1753 C CA . ALA A 1 238 ? 21.870 3.843 -28.680 1.00 92.56 238 ALA A CA 1
ATOM 1754 C C . ALA A 1 238 ? 21.877 3.941 -30.220 1.00 92.56 238 ALA A C 1
ATOM 1756 O O . ALA A 1 238 ? 22.828 4.479 -30.787 1.00 92.56 238 ALA A O 1
ATOM 1757 N N . THR A 1 239 ? 20.876 3.397 -30.925 1.00 93.75 239 THR A N 1
ATOM 1758 C CA . THR A 1 239 ? 20.856 3.362 -32.401 1.00 93.75 239 THR A CA 1
ATOM 1759 C C . THR A 1 239 ? 19.441 3.545 -32.976 1.00 93.75 239 THR A C 1
ATOM 1761 O O . THR A 1 239 ? 18.470 3.362 -32.251 1.00 93.75 239 THR A O 1
ATOM 1764 N N . PRO A 1 240 ? 19.269 3.833 -34.286 1.00 95.44 240 PRO A N 1
ATOM 1765 C CA . PRO A 1 240 ? 17.944 4.021 -34.902 1.00 95.44 240 PRO A CA 1
ATOM 1766 C C . PRO A 1 240 ? 17.065 2.759 -35.042 1.00 95.44 240 PRO A C 1
ATOM 1768 O O . PRO A 1 240 ? 16.041 2.813 -35.735 1.00 95.44 240 PRO A O 1
ATOM 1771 N N . TRP A 1 241 ? 17.456 1.624 -34.447 1.00 96.19 241 TRP A N 1
ATOM 1772 C CA . TRP A 1 241 ? 16.601 0.438 -34.354 1.00 96.19 241 TRP A CA 1
ATOM 1773 C C . TRP A 1 241 ? 15.346 0.765 -33.541 1.00 96.19 241 TRP A C 1
ATOM 1775 O O . TRP A 1 241 ? 15.421 1.377 -32.482 1.00 96.19 241 TRP A O 1
ATOM 1785 N N . ARG A 1 242 ? 14.181 0.331 -34.021 1.00 94.81 242 ARG A N 1
ATOM 1786 C CA . ARG A 1 242 ? 12.903 0.508 -33.320 1.00 94.81 242 ARG A CA 1
ATOM 1787 C C . ARG A 1 242 ? 12.284 -0.843 -33.009 1.00 94.81 242 ARG A C 1
ATOM 1789 O O . ARG A 1 242 ? 12.484 -1.802 -33.752 1.00 94.81 242 ARG A O 1
ATOM 1796 N N . VAL A 1 243 ? 11.514 -0.897 -31.931 1.00 96.62 243 VAL A N 1
ATOM 1797 C CA . VAL A 1 243 ? 10.718 -2.060 -31.543 1.00 96.62 243 VAL A CA 1
ATOM 1798 C C . VAL A 1 243 ? 9.308 -1.611 -31.191 1.00 96.62 243 VAL A C 1
ATOM 1800 O O . VAL A 1 243 ? 9.106 -0.556 -30.594 1.00 96.62 243 VAL A O 1
ATOM 1803 N N . LYS A 1 244 ? 8.328 -2.417 -31.584 1.00 94.81 244 LYS A N 1
ATOM 1804 C CA . LYS A 1 244 ? 6.915 -2.238 -31.279 1.00 94.81 244 LYS A CA 1
ATOM 1805 C C . LYS A 1 244 ? 6.376 -3.553 -30.740 1.00 94.81 244 LYS A C 1
ATOM 1807 O O . LYS A 1 244 ? 6.551 -4.609 -31.348 1.00 94.81 244 LYS A O 1
ATOM 1812 N N . GLN A 1 245 ? 5.717 -3.482 -29.594 1.00 93.62 245 GLN A N 1
ATOM 1813 C CA . GLN A 1 245 ? 5.118 -4.638 -28.949 1.00 93.62 245 GLN A CA 1
ATOM 1814 C C . GLN A 1 245 ? 3.687 -4.805 -29.461 1.00 93.62 245 GLN A C 1
ATOM 1816 O O . GLN A 1 245 ? 2.908 -3.853 -29.509 1.00 93.62 245 GLN A O 1
ATOM 1821 N N . LEU A 1 246 ? 3.374 -6.013 -29.920 1.00 90.88 246 LEU A N 1
ATOM 1822 C CA . LEU A 1 246 ? 2.080 -6.397 -30.469 1.00 90.88 246 LEU A CA 1
ATOM 1823 C C . LEU A 1 246 ? 1.335 -7.306 -29.476 1.00 90.88 246 LEU A C 1
ATOM 1825 O O . LEU A 1 246 ? 1.847 -7.677 -28.414 1.00 90.88 246 LEU A O 1
ATOM 1829 N N . ALA A 1 247 ? 0.113 -7.697 -29.842 1.00 85.06 247 ALA A N 1
ATOM 1830 C CA . ALA A 1 247 ? -0.679 -8.655 -29.080 1.00 85.06 247 ALA A CA 1
ATOM 1831 C C . ALA A 1 247 ? 0.090 -9.967 -28.803 1.00 85.06 247 ALA A C 1
ATOM 1833 O O . ALA A 1 247 ? 1.004 -10.356 -29.534 1.00 85.06 247 ALA A O 1
ATOM 1834 N N . ALA A 1 248 ? -0.283 -10.644 -27.713 1.00 82.44 248 ALA A N 1
ATOM 1835 C CA . ALA A 1 248 ? 0.338 -11.883 -27.229 1.00 82.44 248 ALA A CA 1
ATOM 1836 C C . ALA A 1 248 ? 1.864 -11.820 -26.955 1.00 82.44 248 ALA A C 1
ATOM 1838 O O . ALA A 1 248 ? 2.488 -12.856 -26.742 1.00 82.44 248 ALA A O 1
ATOM 1839 N N . GLY A 1 249 ? 2.483 -10.631 -26.905 1.00 85.06 249 GLY A N 1
ATOM 1840 C CA . GLY A 1 249 ? 3.921 -10.476 -26.638 1.00 85.06 249 GLY A CA 1
ATOM 1841 C C . GLY A 1 249 ? 4.825 -10.731 -27.850 1.00 85.06 249 GLY A C 1
ATOM 1842 O O . GLY A 1 249 ? 6.021 -10.993 -27.685 1.00 85.06 249 GLY A O 1
ATOM 1843 N N . ILE A 1 250 ? 4.266 -10.672 -29.060 1.00 92.88 250 ILE A N 1
ATOM 1844 C CA . ILE A 1 250 ? 5.017 -10.622 -30.320 1.00 92.88 250 ILE A CA 1
ATOM 1845 C C . ILE A 1 250 ? 5.725 -9.261 -30.412 1.00 92.88 250 ILE A C 1
ATOM 1847 O O . ILE A 1 250 ? 5.129 -8.240 -30.071 1.00 92.88 250 ILE A O 1
ATOM 1851 N N . LEU A 1 251 ? 6.982 -9.236 -30.863 1.00 96.19 251 LEU A N 1
ATOM 1852 C CA . LEU A 1 251 ? 7.724 -7.999 -31.126 1.00 96.19 251 LEU A CA 1
ATOM 1853 C C . LEU A 1 251 ? 7.938 -7.802 -32.629 1.00 96.19 251 LEU A C 1
ATOM 1855 O O . LEU A 1 251 ? 8.381 -8.711 -33.326 1.00 96.19 251 LEU A O 1
ATOM 1859 N N . GLU A 1 252 ? 7.670 -6.590 -33.101 1.00 97.31 252 GLU A N 1
ATOM 1860 C CA . GLU A 1 252 ? 7.975 -6.101 -34.444 1.00 97.31 252 GLU A CA 1
ATOM 1861 C C . GLU A 1 252 ? 9.193 -5.169 -34.346 1.00 97.31 252 GLU A C 1
ATOM 1863 O O . GLU A 1 252 ? 9.112 -4.094 -33.752 1.00 97.31 252 GLU A O 1
ATOM 1868 N N . TRP A 1 253 ? 10.337 -5.595 -34.883 1.00 97.69 253 TRP A N 1
ATOM 1869 C CA . TRP A 1 253 ? 11.583 -4.822 -34.905 1.00 97.69 253 TRP A CA 1
ATOM 1870 C C . TRP A 1 253 ? 11.807 -4.196 -36.277 1.00 97.69 253 TRP A C 1
ATOM 1872 O O . TRP A 1 253 ? 11.713 -4.892 -37.283 1.00 97.69 253 TRP A O 1
ATOM 1882 N N . THR A 1 254 ? 12.189 -2.921 -36.333 1.00 97.69 254 THR A N 1
ATOM 1883 C CA . THR A 1 254 ? 12.584 -2.230 -37.570 1.00 97.69 254 THR A CA 1
ATOM 1884 C C . THR A 1 254 ? 14.052 -1.825 -37.500 1.00 97.69 254 THR A C 1
ATOM 1886 O O . THR A 1 254 ? 14.462 -1.135 -36.563 1.00 97.69 254 THR A O 1
ATOM 1889 N N . SER A 1 255 ? 14.844 -2.218 -38.497 1.00 96.31 255 SER A N 1
ATOM 1890 C CA . SER A 1 255 ? 16.255 -1.831 -38.595 1.00 96.31 255 SER A CA 1
ATOM 1891 C C . SER A 1 255 ? 16.436 -0.387 -39.094 1.00 96.31 255 SER A C 1
ATOM 1893 O O . SER A 1 255 ? 15.515 0.186 -39.685 1.00 96.31 255 SER A O 1
ATOM 1895 N N . PRO A 1 256 ? 17.634 0.211 -38.938 1.00 95.06 256 PRO A N 1
ATOM 1896 C CA . PRO A 1 256 ? 17.963 1.514 -39.522 1.00 95.06 256 PRO A CA 1
ATOM 1897 C C . PRO A 1 256 ? 17.815 1.566 -41.052 1.00 95.06 256 PRO A C 1
ATOM 1899 O O . PRO A 1 256 ? 17.574 2.637 -41.596 1.00 95.06 256 PRO A O 1
ATOM 1902 N N . ALA A 1 257 ? 17.907 0.419 -41.736 1.00 94.81 257 ALA A N 1
ATOM 1903 C CA . ALA A 1 257 ? 17.678 0.287 -43.179 1.00 94.81 257 ALA A CA 1
ATOM 1904 C C . ALA A 1 257 ? 16.189 0.112 -43.560 1.00 94.81 257 ALA A C 1
ATOM 1906 O O . ALA A 1 257 ? 15.870 -0.070 -44.731 1.00 94.81 257 ALA A O 1
ATOM 1907 N N . GLY A 1 258 ? 15.270 0.131 -42.587 1.00 94.00 258 GLY A N 1
ATOM 1908 C CA . GLY A 1 258 ? 13.828 -0.007 -42.815 1.00 94.00 258 GLY A CA 1
ATOM 1909 C C . GLY A 1 258 ? 13.316 -1.447 -42.949 1.00 94.00 258 GLY A C 1
ATOM 1910 O O . GLY A 1 258 ? 12.128 -1.636 -43.190 1.00 94.00 258 GLY A O 1
ATOM 1911 N N . HIS A 1 259 ? 14.163 -2.466 -42.771 1.00 95.88 259 HIS A N 1
ATOM 1912 C CA . HIS A 1 259 ? 13.717 -3.864 -42.782 1.00 95.88 259 HIS A CA 1
ATOM 1913 C C . HIS A 1 259 ? 13.005 -4.228 -41.475 1.00 95.88 259 HIS A C 1
ATOM 1915 O O . HIS A 1 259 ? 13.514 -3.932 -40.390 1.00 95.88 259 HIS A O 1
ATOM 1921 N N . THR A 1 260 ? 11.862 -4.908 -41.585 1.00 96.94 260 THR A N 1
ATOM 1922 C CA . THR A 1 260 ? 11.055 -5.360 -40.443 1.00 96.94 260 THR A CA 1
ATOM 1923 C C . THR A 1 260 ? 11.283 -6.844 -40.151 1.00 96.94 260 THR A C 1
ATOM 1925 O O . THR A 1 260 ? 11.337 -7.661 -41.068 1.00 96.94 260 THR A O 1
ATOM 1928 N N . TYR A 1 261 ? 11.382 -7.194 -38.868 1.00 96.00 261 TYR A N 1
ATOM 1929 C CA . TYR A 1 261 ? 11.594 -8.551 -38.367 1.00 96.00 261 TYR A CA 1
ATOM 1930 C C . TYR A 1 261 ? 10.624 -8.843 -37.219 1.00 96.00 261 TYR A C 1
ATOM 1932 O O . TYR A 1 261 ? 10.606 -8.119 -36.222 1.00 96.00 261 TYR A O 1
ATOM 1940 N N . THR A 1 262 ? 9.858 -9.927 -37.325 1.00 95.19 262 THR A N 1
ATOM 1941 C CA . THR A 1 262 ? 8.900 -10.338 -36.289 1.00 95.19 262 THR A CA 1
ATOM 1942 C C . THR A 1 262 ? 9.502 -11.430 -35.407 1.00 95.19 262 THR A C 1
ATOM 1944 O O . THR A 1 262 ? 9.878 -12.493 -35.901 1.00 95.19 262 THR A O 1
ATOM 1947 N N . ASP A 1 263 ? 9.573 -11.197 -34.095 1.00 92.38 263 ASP A N 1
ATOM 1948 C CA . ASP A 1 263 ? 9.941 -12.208 -33.102 1.00 92.38 263 ASP A CA 1
ATOM 1949 C C . ASP A 1 263 ? 8.712 -12.614 -32.275 1.00 92.38 263 ASP A C 1
ATOM 1951 O O . ASP A 1 263 ? 8.109 -11.812 -31.556 1.00 92.38 263 ASP A O 1
ATOM 1955 N N . HIS A 1 264 ? 8.348 -13.890 -32.368 1.00 88.38 264 HIS A N 1
ATOM 1956 C CA . HIS A 1 264 ? 7.271 -14.487 -31.584 1.00 88.38 264 HIS A CA 1
ATOM 1957 C C . HIS A 1 264 ? 7.818 -15.056 -30.263 1.00 88.38 264 HIS A C 1
ATOM 1959 O O . HIS A 1 264 ? 8.923 -15.615 -30.265 1.00 88.38 264 HIS A O 1
ATOM 1965 N N . PRO A 1 265 ? 7.048 -14.994 -29.155 1.00 82.06 265 PRO A N 1
ATOM 1966 C CA . PRO A 1 265 ? 7.361 -15.739 -27.941 1.00 82.06 265 PRO A CA 1
ATOM 1967 C C . PRO A 1 265 ? 7.634 -17.210 -28.277 1.00 82.06 265 PRO A C 1
ATOM 1969 O O . PRO A 1 265 ? 6.854 -17.803 -29.031 1.00 82.06 265 PRO A O 1
ATOM 1972 N N . PRO A 1 266 ? 8.706 -17.830 -27.758 1.00 70.19 266 PRO A N 1
ATOM 1973 C CA . PRO A 1 266 ? 8.942 -19.246 -27.984 1.00 70.19 266 PRO A CA 1
ATOM 1974 C C . PRO A 1 266 ? 7.832 -20.049 -27.301 1.00 70.19 266 PRO A C 1
ATOM 1976 O O . PRO A 1 266 ? 7.778 -20.113 -26.073 1.00 70.19 266 PRO A O 1
ATOM 1979 N N . GLY A 1 267 ? 6.942 -20.632 -28.108 1.00 55.53 267 GLY A N 1
ATOM 1980 C CA . GLY A 1 267 ? 5.813 -21.421 -27.623 1.00 55.53 267 GLY A CA 1
ATOM 1981 C C . GLY A 1 267 ? 6.242 -22.620 -26.764 1.00 55.53 267 GLY A C 1
ATOM 1982 O O . GLY A 1 267 ? 7.423 -22.986 -26.747 1.00 55.53 267 GLY A O 1
ATOM 1983 N N . PRO A 1 268 ? 5.293 -23.256 -26.051 1.00 50.56 268 PRO A N 1
ATOM 1984 C CA . PRO A 1 268 ? 5.580 -24.468 -25.295 1.00 50.56 268 PRO A CA 1
ATOM 1985 C C . PRO A 1 268 ? 6.192 -25.529 -26.217 1.00 50.56 268 PRO A C 1
ATOM 1987 O O . PRO A 1 268 ? 5.723 -25.740 -27.336 1.00 50.56 268 PRO A O 1
ATOM 1990 N N . ALA A 1 269 ? 7.244 -26.197 -25.743 1.00 48.66 269 ALA A N 1
ATOM 1991 C CA . ALA A 1 269 ? 7.940 -27.235 -26.494 1.00 48.66 269 ALA A CA 1
ATOM 1992 C C . ALA A 1 269 ? 7.089 -28.516 -26.560 1.00 48.66 269 ALA A C 1
ATOM 1994 O O . ALA A 1 269 ? 7.274 -29.445 -25.776 1.00 48.66 269 ALA A O 1
ATOM 1995 N N . LEU A 1 270 ? 6.127 -28.542 -27.484 1.00 42.91 270 LEU A N 1
ATOM 1996 C CA . LEU A 1 270 ? 5.306 -29.716 -27.761 1.00 42.91 270 LEU A CA 1
ATOM 1997 C C . LEU A 1 270 ? 6.170 -30.805 -28.428 1.00 42.91 270 LEU A C 1
ATOM 1999 O O . LEU A 1 270 ? 6.819 -30.528 -29.444 1.00 42.91 270 LEU A O 1
ATOM 2003 N N . PRO A 1 271 ? 6.205 -32.040 -27.895 1.00 33.12 271 PRO A N 1
ATOM 2004 C CA . PRO A 1 271 ? 6.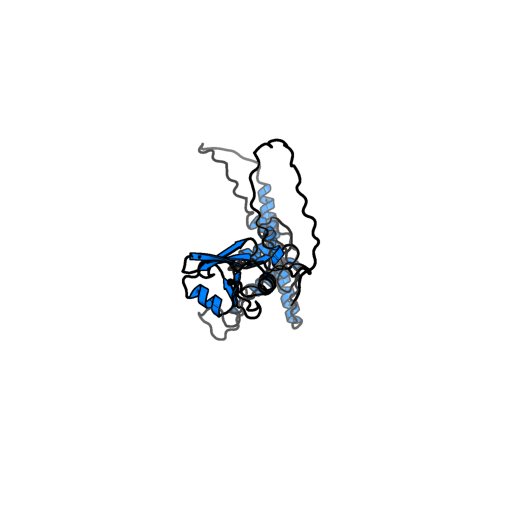986 -33.115 -28.492 1.00 33.12 271 PRO A CA 1
ATOM 2005 C C . PRO A 1 271 ? 6.427 -33.475 -29.876 1.00 33.12 271 PRO A C 1
ATOM 2007 O O . PRO A 1 271 ? 5.266 -33.852 -30.007 1.00 33.12 271 PRO A O 1
ATOM 2010 N N . GLY A 1 272 ? 7.269 -33.358 -30.908 1.00 47.50 272 GLY A N 1
ATOM 2011 C CA . GLY A 1 272 ? 6.947 -33.704 -32.299 1.00 47.50 272 GLY A CA 1
ATOM 2012 C C . GLY A 1 272 ? 6.935 -32.530 -33.287 1.00 47.50 272 GLY A C 1
ATOM 2013 O O . GLY A 1 272 ? 7.073 -32.758 -34.487 1.00 47.50 272 GLY A O 1
ATOM 2014 N N . THR A 1 273 ? 6.836 -31.275 -32.834 1.00 41.97 273 THR A N 1
ATOM 2015 C CA . THR A 1 273 ? 6.827 -30.115 -33.746 1.00 41.97 273 THR A CA 1
ATOM 2016 C C . THR A 1 273 ? 8.242 -29.768 -34.223 1.00 41.97 273 THR A C 1
ATOM 2018 O O . THR A 1 273 ? 9.028 -29.161 -33.495 1.00 41.97 273 THR A O 1
ATOM 2021 N N . THR A 1 274 ? 8.571 -30.110 -35.471 1.00 42.16 274 THR A N 1
ATOM 2022 C CA . THR A 1 274 ? 9.776 -29.598 -36.147 1.00 42.16 274 THR A CA 1
ATOM 2023 C C . THR A 1 274 ? 9.498 -28.249 -36.821 1.00 42.16 274 THR A C 1
ATOM 2025 O O . THR A 1 274 ? 8.349 -27.883 -37.073 1.00 42.16 274 THR A O 1
ATOM 2028 N N . ALA A 1 275 ? 10.551 -27.487 -37.137 1.00 44.38 275 ALA A N 1
ATOM 2029 C CA . ALA A 1 275 ? 10.425 -26.126 -37.673 1.00 44.38 275 ALA A CA 1
ATOM 2030 C C . ALA A 1 275 ? 9.664 -26.026 -39.017 1.00 44.38 275 ALA A C 1
ATOM 2032 O O . ALA A 1 275 ? 9.178 -24.950 -39.358 1.00 44.38 275 ALA A O 1
ATOM 2033 N N . ALA A 1 276 ? 9.518 -27.135 -39.753 1.00 42.78 276 ALA A N 1
ATOM 2034 C CA . ALA A 1 276 ? 8.767 -27.192 -41.007 1.00 42.78 276 ALA A CA 1
ATOM 2035 C C . ALA A 1 276 ? 7.254 -26.938 -40.831 1.00 42.78 276 ALA A C 1
ATOM 2037 O O . ALA A 1 276 ? 6.602 -26.466 -41.757 1.00 42.78 276 ALA A O 1
ATOM 2038 N N . SER A 1 277 ? 6.682 -27.194 -39.648 1.00 43.34 277 SER A N 1
ATOM 2039 C CA . SER A 1 277 ? 5.241 -27.015 -39.403 1.00 43.34 277 SER A CA 1
ATOM 2040 C C . SER A 1 277 ? 4.786 -25.551 -39.285 1.00 43.34 277 SER A C 1
ATOM 2042 O O . SER A 1 277 ? 3.594 -25.312 -39.118 1.00 43.34 277 SER A O 1
ATOM 2044 N N . LEU A 1 278 ? 5.697 -24.570 -39.351 1.00 44.72 278 LEU A N 1
ATOM 2045 C CA . LEU A 1 278 ? 5.378 -23.146 -39.167 1.00 44.72 278 LEU A CA 1
ATOM 2046 C C . LEU A 1 278 ? 5.297 -22.331 -40.469 1.00 44.72 278 LEU A C 1
ATOM 2048 O O . LEU A 1 278 ? 4.847 -21.190 -40.435 1.00 44.72 278 LEU A O 1
ATOM 2052 N N . THR A 1 279 ? 5.646 -22.897 -41.629 1.00 40.81 279 THR A N 1
ATOM 2053 C CA . THR A 1 279 ? 5.494 -22.235 -42.944 1.00 40.81 279 THR A CA 1
ATOM 2054 C C . THR A 1 279 ? 4.095 -22.427 -43.549 1.00 40.81 279 THR A C 1
ATOM 2056 O O . THR A 1 279 ? 3.939 -22.596 -44.757 1.00 40.81 279 THR A O 1
ATOM 2059 N N . GLY A 1 280 ? 3.059 -22.423 -42.705 1.00 36.34 280 GLY A N 1
ATOM 2060 C CA . GLY A 1 280 ? 1.656 -22.499 -43.114 1.00 36.34 280 GLY A CA 1
ATOM 2061 C C . GLY A 1 280 ? 1.134 -21.144 -43.590 1.00 36.34 280 GLY A C 1
ATOM 2062 O O . GLY A 1 280 ? 0.426 -20.462 -42.853 1.00 36.34 280 GLY A O 1
ATOM 2063 N N . THR A 1 281 ? 1.491 -20.738 -44.811 1.00 37.97 281 THR A N 1
ATOM 2064 C CA . THR A 1 281 ? 1.070 -19.454 -45.395 1.00 37.97 281 THR A CA 1
ATOM 2065 C C . THR A 1 281 ? -0.436 -19.440 -45.678 1.00 37.97 281 THR A C 1
ATOM 2067 O O . THR A 1 281 ? -0.884 -19.826 -46.757 1.00 37.97 281 THR A O 1
ATOM 2070 N N . ALA A 1 282 ? -1.228 -18.982 -44.706 1.00 37.44 282 ALA A N 1
ATOM 2071 C CA . ALA A 1 282 ? -2.683 -18.866 -44.802 1.00 37.44 282 ALA A CA 1
ATOM 2072 C C . ALA A 1 282 ? -3.113 -17.712 -45.734 1.00 37.44 282 ALA A C 1
ATOM 2074 O O . ALA A 1 282 ? -3.553 -16.650 -45.296 1.00 37.44 282 ALA A O 1
ATOM 2075 N N . ALA A 1 283 ? -2.979 -17.924 -47.045 1.00 36.88 283 ALA A N 1
ATOM 2076 C CA . ALA A 1 283 ? -3.473 -17.018 -48.076 1.00 36.88 283 ALA A CA 1
ATOM 2077 C C . ALA A 1 283 ? -5.006 -17.126 -48.205 1.00 36.88 283 ALA A C 1
ATOM 2079 O O . ALA A 1 283 ? -5.531 -17.865 -49.040 1.00 36.88 283 ALA A O 1
ATOM 2080 N N . SER A 1 284 ? -5.732 -16.395 -47.358 1.00 37.91 284 SER A N 1
ATOM 2081 C CA . SER A 1 284 ? -7.199 -16.353 -47.349 1.00 37.91 284 SER A CA 1
ATOM 2082 C C . SER A 1 284 ? -7.773 -15.822 -48.670 1.00 37.91 284 SER A C 1
ATOM 2084 O O . SER A 1 284 ? -7.773 -14.616 -48.916 1.00 37.91 284 SER A O 1
ATOM 2086 N N . ARG A 1 285 ? -8.307 -16.713 -49.515 1.00 33.94 285 ARG A N 1
ATOM 2087 C CA . ARG A 1 285 ? -9.062 -16.331 -50.721 1.00 33.94 285 ARG A CA 1
ATOM 2088 C C . ARG A 1 285 ? -10.494 -15.919 -50.332 1.00 33.94 285 ARG A C 1
ATOM 2090 O O . ARG A 1 285 ? -11.132 -16.671 -49.595 1.00 33.94 285 ARG A O 1
ATOM 2097 N N . PRO A 1 286 ? -11.036 -14.789 -50.825 1.00 38.06 286 PRO A N 1
ATOM 2098 C CA . PRO A 1 286 ? -12.431 -14.430 -50.575 1.00 38.06 286 PRO A CA 1
ATOM 2099 C C . PRO A 1 286 ? -13.406 -15.412 -51.261 1.00 38.06 286 PRO A C 1
ATOM 2101 O O . PRO A 1 286 ? -13.053 -16.028 -52.276 1.00 38.06 286 PRO A O 1
ATOM 2104 N N . PRO A 1 287 ? -14.635 -15.573 -50.735 1.00 38.53 287 PRO A N 1
ATOM 2105 C CA . PRO A 1 287 ? -15.667 -16.400 -51.354 1.00 38.53 287 PRO A CA 1
ATOM 2106 C C . PRO A 1 287 ? -16.334 -15.666 -52.529 1.00 38.53 287 PRO A C 1
ATOM 2108 O O . PRO A 1 287 ? -16.664 -14.489 -52.408 1.00 38.53 287 PRO A O 1
ATOM 2111 N N . GLY A 1 288 ? -16.587 -16.369 -53.641 1.00 40.22 288 GLY A N 1
ATOM 2112 C CA . GLY A 1 288 ? -17.395 -15.838 -54.752 1.00 40.22 288 GLY A CA 1
ATOM 2113 C C . GLY A 1 288 ? -16.817 -16.026 -56.158 1.00 40.22 288 GLY A C 1
ATOM 2114 O O . GLY A 1 288 ? -16.480 -15.050 -56.817 1.00 40.22 288 GLY A O 1
ATOM 2115 N N . ALA A 1 289 ? -16.755 -17.270 -56.642 1.00 35.47 289 ALA A N 1
ATOM 2116 C CA . ALA A 1 289 ? -16.720 -17.592 -58.073 1.00 35.47 289 ALA A CA 1
ATOM 2117 C C . ALA A 1 289 ? -17.249 -19.023 -58.275 1.00 35.47 289 ALA A C 1
ATOM 2119 O O . ALA A 1 289 ? -16.872 -19.920 -57.520 1.00 35.47 289 ALA A O 1
ATOM 2120 N N . SER A 1 290 ? -18.137 -19.226 -59.249 1.00 40.25 290 SER A N 1
ATOM 2121 C CA . SER A 1 290 ? -18.788 -20.514 -59.535 1.00 40.25 290 SER A CA 1
ATOM 2122 C C . SER A 1 290 ? -17.896 -21.478 -60.323 1.00 40.25 290 SER A C 1
ATOM 2124 O O . SER A 1 290 ? -17.076 -21.051 -61.134 1.00 40.25 290 SER A O 1
ATOM 2126 N N . GLU A 1 291 ? -18.108 -22.780 -60.136 1.00 40.72 291 GLU A N 1
ATOM 2127 C CA . GLU A 1 291 ? -17.393 -23.844 -60.851 1.00 40.72 291 GLU A CA 1
ATOM 2128 C C . GLU A 1 291 ? -17.747 -23.901 -62.354 1.00 40.72 291 GLU A C 1
ATOM 2130 O O . GLU A 1 291 ? -18.931 -23.927 -62.706 1.00 40.72 291 GLU A O 1
ATOM 2135 N N . PRO A 1 292 ? -16.756 -24.014 -63.258 1.00 39.16 292 PRO A N 1
ATOM 2136 C CA . PRO A 1 292 ? -16.924 -24.679 -64.545 1.00 39.16 292 PRO A CA 1
ATOM 2137 C C . PRO A 1 292 ? -16.786 -26.207 -64.380 1.00 39.16 292 PRO A C 1
ATOM 2139 O O . PRO A 1 292 ? -16.144 -26.692 -63.450 1.00 39.16 292 PRO A O 1
ATOM 2142 N N . ARG A 1 293 ? -17.413 -26.972 -65.279 1.00 38.50 293 ARG A N 1
ATOM 2143 C CA . ARG A 1 293 ? -17.598 -28.429 -65.141 1.00 38.50 293 ARG A CA 1
ATOM 2144 C C . ARG A 1 293 ? -16.378 -29.264 -65.548 1.00 38.50 293 ARG A C 1
ATOM 2146 O O . ARG A 1 293 ? -15.541 -28.821 -66.328 1.00 38.50 293 ARG A O 1
ATOM 2153 N N . ASP A 1 294 ? -16.372 -30.509 -65.070 1.00 42.78 294 ASP A N 1
ATOM 2154 C CA . ASP A 1 294 ? -15.539 -31.615 -65.558 1.00 42.78 294 ASP A CA 1
ATOM 2155 C C . ASP A 1 294 ? -15.572 -31.754 -67.092 1.00 42.78 294 ASP A C 1
ATOM 2157 O O . ASP A 1 294 ? -16.645 -31.849 -67.692 1.00 42.78 294 ASP A O 1
ATOM 2161 N N . THR A 1 295 ? -14.380 -31.840 -67.692 1.00 39.38 295 THR A N 1
ATOM 2162 C CA . THR A 1 295 ? -14.156 -32.458 -69.005 1.00 39.38 295 THR A CA 1
ATOM 2163 C C . THR A 1 295 ? -12.843 -33.260 -69.033 1.00 39.38 295 THR A C 1
ATOM 2165 O O . THR A 1 295 ? -11.837 -32.800 -69.569 1.00 39.38 295 THR A O 1
ATOM 2168 N N . GLY A 1 296 ? -12.861 -34.475 -68.481 1.00 34.94 296 GLY A N 1
ATOM 2169 C CA . GLY A 1 296 ? -12.206 -35.663 -69.055 1.00 34.94 296 GLY A CA 1
ATOM 2170 C C . GLY A 1 296 ? -10.691 -35.620 -69.327 1.00 34.94 296 GLY A C 1
ATOM 2171 O O . GLY A 1 296 ? -10.236 -35.222 -70.398 1.00 34.94 296 GLY A O 1
ATOM 2172 N N . ARG A 1 297 ? -9.903 -36.198 -68.413 1.00 39.03 297 ARG A N 1
ATOM 2173 C CA . ARG A 1 297 ? -8.473 -36.509 -68.614 1.00 39.03 297 ARG A CA 1
ATOM 2174 C C . ARG A 1 297 ? -8.282 -37.821 -69.406 1.00 39.03 297 ARG A C 1
ATOM 2176 O O . ARG A 1 297 ? -8.795 -38.844 -68.959 1.00 39.03 297 ARG A O 1
ATOM 2183 N N . PRO A 1 298 ? -7.424 -37.876 -70.444 1.00 39.09 298 PRO A N 1
ATOM 2184 C CA . PRO A 1 298 ? -6.749 -39.110 -70.847 1.00 39.09 298 PRO A CA 1
ATOM 2185 C C . PRO A 1 298 ? -5.468 -39.321 -70.016 1.00 39.09 298 PRO A C 1
ATOM 2187 O O . PRO A 1 298 ? -4.617 -38.436 -69.896 1.00 39.09 298 PRO A O 1
ATOM 2190 N N . SER A 1 299 ? -5.329 -40.489 -69.393 1.00 40.97 299 SER A N 1
ATOM 2191 C CA . SER A 1 299 ? -4.161 -40.849 -68.582 1.00 40.97 299 SER A CA 1
ATOM 2192 C C . SER A 1 299 ? -2.981 -41.314 -69.434 1.00 40.97 299 SER A C 1
ATOM 2194 O O . SER A 1 299 ? -3.155 -42.156 -70.310 1.00 40.97 299 SER A O 1
ATOM 2196 N N . VAL A 1 300 ? -1.770 -40.882 -69.076 1.00 38.94 300 VAL A N 1
ATOM 2197 C CA . VAL A 1 300 ? -0.531 -41.593 -69.422 1.00 38.94 300 VAL A CA 1
ATOM 2198 C C . VAL A 1 300 ? 0.108 -42.060 -68.117 1.00 38.94 300 VAL A C 1
ATOM 2200 O O . VAL A 1 300 ? 0.218 -41.282 -67.165 1.00 38.94 300 VAL A O 1
ATOM 2203 N N . THR A 1 301 ? 0.468 -43.339 -68.070 1.00 37.84 301 THR A N 1
ATOM 2204 C CA . THR A 1 301 ? 1.052 -44.018 -66.908 1.00 37.84 301 THR A CA 1
ATOM 2205 C C . THR A 1 301 ? 2.531 -44.256 -67.179 1.00 37.84 301 THR A C 1
ATOM 2207 O O . THR A 1 301 ? 2.879 -44.669 -68.282 1.00 37.84 301 THR A O 1
ATOM 2210 N N . PHE A 1 302 ? 3.396 -44.024 -66.191 1.00 34.34 302 PHE A N 1
ATOM 2211 C CA . PHE A 1 302 ? 4.818 -44.353 -66.289 1.00 34.34 302 PHE A CA 1
ATOM 2212 C C . PHE A 1 302 ? 5.159 -45.425 -65.253 1.00 34.34 302 PHE A C 1
ATOM 2214 O O . PHE A 1 302 ? 5.128 -45.165 -64.052 1.00 34.34 302 PHE A O 1
ATOM 2221 N N . THR A 1 303 ? 5.436 -46.638 -65.724 1.00 43.00 303 THR A N 1
ATOM 2222 C CA . THR A 1 303 ? 5.960 -47.743 -64.914 1.00 43.00 303 THR A CA 1
ATOM 2223 C C . THR A 1 303 ? 7.488 -47.695 -64.918 1.00 43.00 303 THR A C 1
ATOM 2225 O O . THR A 1 303 ? 8.062 -47.613 -66.007 1.00 43.00 303 THR A O 1
ATOM 2228 N N . PRO A 1 304 ? 8.163 -47.759 -63.759 1.00 49.38 304 PRO A N 1
ATOM 2229 C CA . PRO A 1 304 ? 9.594 -48.029 -63.722 1.00 49.38 304 PRO A CA 1
ATOM 2230 C C . PRO A 1 304 ? 9.862 -49.503 -64.058 1.00 49.38 304 PRO A C 1
ATOM 2232 O O . PRO A 1 304 ? 9.033 -50.352 -63.749 1.00 49.38 304 PRO A O 1
ATOM 2235 N N . ASP A 1 305 ? 11.002 -49.774 -64.695 1.00 41.81 305 ASP A N 1
ATOM 2236 C CA . ASP A 1 305 ? 11.944 -50.857 -64.359 1.00 41.81 305 ASP A CA 1
ATOM 2237 C C . ASP A 1 305 ? 13.102 -50.854 -65.376 1.00 41.81 305 ASP A C 1
ATOM 2239 O O . ASP A 1 305 ? 12.902 -50.582 -66.562 1.00 41.81 305 ASP A O 1
ATOM 2243 N N . GLY A 1 306 ? 14.328 -51.117 -64.911 1.00 43.16 306 GLY A N 1
ATOM 2244 C CA . GLY A 1 306 ? 15.538 -51.088 -65.743 1.00 43.16 306 GLY A CA 1
ATOM 2245 C C . GLY A 1 306 ? 16.805 -50.793 -64.939 1.00 43.16 306 GLY A C 1
ATOM 2246 O O . GLY A 1 306 ? 17.180 -49.633 -64.784 1.00 43.16 306 GLY A O 1
ATOM 2247 N N . ASP A 1 307 ? 17.449 -51.848 -64.435 1.00 55.44 307 ASP A N 1
ATOM 2248 C CA . ASP A 1 307 ? 18.718 -51.771 -63.692 1.00 55.44 307 ASP A CA 1
ATOM 2249 C C . ASP A 1 307 ? 19.921 -51.376 -64.592 1.00 55.44 307 ASP A C 1
ATOM 2251 O O . ASP A 1 307 ? 19.839 -51.476 -65.822 1.00 55.44 307 ASP A O 1
ATOM 2255 N N . PRO A 1 308 ? 21.041 -50.890 -64.014 1.00 56.97 308 PRO A N 1
ATOM 2256 C CA . PRO A 1 308 ? 22.028 -50.087 -64.738 1.00 56.97 308 PRO A CA 1
ATOM 2257 C C . PRO A 1 308 ? 23.158 -50.880 -65.434 1.00 56.97 308 PRO A C 1
ATOM 2259 O O . PRO A 1 308 ? 23.525 -51.975 -65.001 1.00 56.97 308 PRO A O 1
ATOM 2262 N N . PRO A 1 309 ? 23.803 -50.288 -66.462 1.00 50.81 309 PRO A N 1
ATOM 2263 C CA . PRO A 1 309 ? 25.111 -50.718 -66.957 1.00 50.81 309 PRO A CA 1
ATOM 2264 C C . PRO A 1 309 ? 26.268 -50.227 -66.046 1.00 50.81 309 PRO A C 1
ATOM 2266 O O . PRO A 1 309 ? 26.054 -49.328 -65.230 1.00 50.81 309 PRO A O 1
ATOM 2269 N N . PRO A 1 310 ? 27.489 -50.795 -66.157 1.00 57.53 310 PRO A N 1
ATOM 2270 C CA . PRO A 1 310 ? 28.464 -50.783 -65.061 1.00 57.53 310 PRO A CA 1
ATOM 2271 C C . PRO A 1 310 ? 29.758 -49.980 -65.321 1.00 57.53 310 PRO A C 1
ATOM 2273 O O . PRO A 1 310 ? 29.981 -49.489 -66.428 1.00 57.53 310 PRO A O 1
ATOM 2276 N N . PHE A 1 311 ? 30.623 -50.002 -64.290 1.00 49.34 311 PHE A N 1
ATOM 2277 C CA . PHE A 1 311 ? 31.996 -49.465 -64.161 1.00 49.34 311 PHE A CA 1
ATOM 2278 C C . PHE A 1 311 ? 32.106 -48.004 -63.693 1.00 49.34 311 PHE A C 1
ATOM 2280 O O . PHE A 1 311 ? 31.960 -47.080 -64.520 1.00 49.34 311 PHE A O 1
#

Secondary structure (DSSP, 8-state):
---------HHHHHHHHHHHHHHHHHHHHHHHHHHHHHHHHTT--------------------------HHHHHHH----HHHHHHHHHHHHHHHPPP---S--SSS-S-TTTT------EE--HHHHTTS--PPBEETTS--B-HHHHHHHHHT-S----EEE-TTT--EEEESSSSPPHHHHHHHHHHHSB--STT---BGGGSEEEESS-GGGT--EETTTEEEE-HHHHHHHHHSS-EEEE-GGG-EEEE-TTS-EEEE-------TT--GGGG------PPS--PPPPP--PPP-------PPP--

Foldseek 3Di:
DDDDDDDDDPVVVVVLVVVLLVVLVVLVVLLVVLLVVVVVVVPPPDDDDDDDDDDDDDDDDDDPPCPDDPSRVSNPDDDDSVRSSVVVVVCCVQPDQDPPDPDDDPDDGDDRSPDHDDWDKADDVCLLVVNDFPFIDTPPGDTDTSVVSNVVVVPDPDDWDFDADPPPRQTFFTLDPDADPSQLVVQLVQAQFAQDPPGRHGLVQWDKDFLPDVVNVGTRGLQGIHTHHPVVNCCCVPHPKHWHGDPPRWIWIADPVGDIDIGGGDDDPDPPDDPVVPPPPPPDDDDDDDDDDDDDDDDDDDDDDDDDDDD